Protein AF-A0A955REJ7-F1 (afdb_monomer_lite)

Radius of gyration: 20.22 Å; chains: 1; bounding box: 48×36×82 Å

pLDDT: mean 76.34, std 12.17, range [34.53, 88.19]

Secondary structure (DSSP, 8-state):
--------TTTT-PSPPHHHHHHHHHHHHHH-HHHHHHHHHHHHHHHHHHHHHHHHHHHH-HHHHHHHHHHHHHHHHHHHHHHHHHHHHHHHHHTT----TT--HHHHHHHHHHHHHHHHHHHHHHHHHHHHHHHHHHHTT-HHHHHHHHHHHHHHHHHHHHHHHHHTTTHHHHHHTS---HHHHHHHHHHHHHHHHHHHHHHHHHHHHHHHHHHHHTT-TT--SHHHHHHHHHHHHHHHHHH-

Structure (mmCIF, N/CA/C/O backbone):
data_AF-A0A955REJ7-F1
#
_entry.id   AF-A0A955REJ7-F1
#
loop_
_atom_site.group_PDB
_atom_site.id
_atom_site.type_symbol
_atom_site.label_atom_id
_atom_site.label_alt_id
_atom_site.label_comp_id
_atom_site.label_asym_id
_atom_site.label_entity_id
_atom_site.label_seq_id
_atom_site.pdbx_PDB_ins_code
_atom_site.Cartn_x
_atom_site.Cartn_y
_atom_site.Cartn_z
_atom_site.occupancy
_atom_site.B_iso_or_equiv
_atom_site.auth_seq_id
_atom_site.auth_comp_id
_atom_site.auth_asym_id
_atom_site.auth_atom_id
_atom_site.pdbx_PDB_model_num
ATOM 1 N N . MET A 1 1 ? 0.538 6.912 56.853 1.00 37.78 1 MET A N 1
ATOM 2 C CA . MET A 1 1 ? 0.734 5.548 56.319 1.00 37.78 1 MET A CA 1
ATOM 3 C C . MET A 1 1 ? 0.325 5.548 54.859 1.00 37.78 1 MET A C 1
ATOM 5 O O . MET A 1 1 ? -0.852 5.559 54.535 1.00 37.78 1 MET A O 1
ATOM 9 N N . THR A 1 2 ? 1.324 5.675 54.001 1.00 34.53 2 THR A N 1
ATOM 10 C CA . THR A 1 2 ? 1.248 5.749 52.544 1.00 34.53 2 THR A CA 1
ATOM 11 C C . THR A 1 2 ? 1.291 4.330 51.988 1.00 34.53 2 THR A C 1
ATOM 13 O O . THR A 1 2 ? 2.331 3.680 52.044 1.00 34.53 2 THR A O 1
ATOM 16 N N . VAL A 1 3 ? 0.169 3.835 51.465 1.00 36.47 3 VAL A N 1
ATOM 17 C CA . VAL A 1 3 ? 0.155 2.604 50.665 1.00 36.47 3 VAL A CA 1
ATOM 18 C C . VAL A 1 3 ? 0.527 2.997 49.242 1.00 36.47 3 VAL A C 1
ATOM 20 O O . VAL A 1 3 ? -0.301 3.463 48.463 1.00 36.47 3 VAL A O 1
ATOM 23 N N . ALA A 1 4 ? 1.817 2.880 48.947 1.00 38.75 4 ALA A N 1
ATOM 24 C CA . ALA A 1 4 ? 2.352 2.973 47.605 1.00 38.75 4 ALA A CA 1
ATOM 25 C C . ALA A 1 4 ? 2.230 1.615 46.890 1.00 38.75 4 ALA A C 1
ATOM 27 O O . ALA A 1 4 ? 2.616 0.580 47.423 1.00 38.75 4 ALA A O 1
ATOM 28 N N . SER A 1 5 ? 1.714 1.689 45.661 1.00 45.94 5 SER A N 1
ATOM 29 C CA . SER A 1 5 ? 2.066 0.886 44.482 1.00 45.94 5 SER A CA 1
ATOM 30 C C . SER A 1 5 ? 2.064 -0.647 44.574 1.00 45.94 5 SER A C 1
ATOM 32 O O . SER A 1 5 ? 3.053 -1.259 44.961 1.00 45.94 5 SER A O 1
ATOM 34 N N . THR A 1 6 ? 1.045 -1.261 43.970 1.00 38.38 6 THR A N 1
ATOM 35 C CA . THR A 1 6 ? 1.207 -2.480 43.153 1.00 38.38 6 THR A CA 1
ATOM 36 C C . THR A 1 6 ? 0.334 -2.375 41.900 1.00 38.38 6 THR A C 1
ATOM 38 O O . THR A 1 6 ? -0.604 -3.134 41.689 1.00 38.38 6 THR A O 1
ATOM 41 N N . LEU A 1 7 ? 0.632 -1.394 41.042 1.00 35.12 7 LEU A N 1
ATOM 42 C CA . LEU A 1 7 ? 0.298 -1.548 39.627 1.00 35.12 7 LEU A CA 1
ATOM 43 C C . LEU A 1 7 ? 1.433 -2.367 38.995 1.00 35.12 7 LEU A C 1
ATOM 45 O O . LEU A 1 7 ? 2.598 -2.009 39.200 1.00 35.12 7 LEU A O 1
ATOM 49 N N . PRO A 1 8 ? 1.136 -3.471 38.288 1.00 38.38 8 PRO A N 1
ATOM 50 C CA . PRO A 1 8 ? 2.160 -4.267 37.632 1.00 38.38 8 PRO A CA 1
ATOM 51 C C . PRO A 1 8 ? 2.930 -3.410 36.625 1.00 38.38 8 PRO A C 1
ATOM 53 O O . PRO A 1 8 ? 2.390 -2.498 35.996 1.00 38.38 8 PRO A O 1
ATOM 56 N N . ALA A 1 9 ? 4.217 -3.717 36.488 1.00 36.94 9 ALA A N 1
ATOM 57 C CA . ALA A 1 9 ? 5.204 -3.041 35.655 1.00 36.94 9 ALA A CA 1
ATOM 58 C C . ALA A 1 9 ? 4.961 -3.183 34.131 1.00 36.94 9 ALA A C 1
ATOM 60 O O . ALA A 1 9 ? 5.907 -3.262 33.357 1.00 36.94 9 ALA A O 1
ATOM 61 N N . GLU A 1 10 ? 3.706 -3.192 33.680 1.00 39.25 10 GLU A N 1
ATOM 62 C CA . GLU A 1 10 ? 3.326 -3.138 32.261 1.00 39.25 10 GLU A CA 1
ATOM 63 C C . GLU A 1 10 ? 3.247 -1.688 31.739 1.00 39.25 10 GLU A C 1
ATOM 65 O O . GLU A 1 10 ? 3.207 -1.441 30.535 1.00 39.25 10 GLU A O 1
ATOM 70 N N . ALA A 1 11 ? 3.316 -0.695 32.630 1.00 37.16 11 ALA A N 1
ATOM 71 C CA . ALA A 1 11 ? 3.120 0.722 32.317 1.00 37.16 11 ALA A CA 1
ATOM 72 C C . ALA A 1 11 ? 4.379 1.472 31.822 1.00 37.16 11 ALA A C 1
ATOM 74 O O . ALA A 1 11 ? 4.553 2.652 32.130 1.00 37.16 11 ALA A O 1
ATOM 75 N N . ARG A 1 12 ? 5.268 0.815 31.060 1.00 40.25 12 ARG A N 1
ATOM 76 C CA . ARG A 1 12 ? 6.321 1.476 30.247 1.00 40.25 12 ARG A CA 1
ATOM 77 C C . ARG A 1 12 ? 6.619 0.745 28.932 1.00 40.25 12 ARG A C 1
ATOM 79 O O . ARG A 1 12 ? 7.737 0.817 28.423 1.00 40.25 12 ARG A O 1
ATOM 86 N N . ALA A 1 13 ? 5.651 0.031 28.364 1.00 44.88 13 ALA A N 1
ATOM 87 C CA . ALA A 1 13 ? 5.819 -0.474 27.009 1.00 44.88 13 ALA A CA 1
ATOM 88 C C . ALA A 1 13 ? 5.725 0.711 26.035 1.00 44.88 13 ALA A C 1
ATOM 90 O O . ALA A 1 13 ? 4.667 1.316 25.874 1.00 44.88 13 ALA A O 1
ATOM 91 N N . GLY A 1 14 ? 6.850 1.066 25.408 1.00 52.69 14 GLY A N 1
ATOM 92 C CA . GLY A 1 14 ? 6.834 1.901 24.209 1.00 52.69 14 GLY A CA 1
ATOM 93 C C . GLY A 1 14 ? 5.946 1.284 23.116 1.00 52.69 14 GLY A C 1
ATOM 94 O O . GLY A 1 14 ? 5.460 0.159 23.273 1.00 52.69 14 GLY A O 1
ATOM 95 N N . PRO A 1 15 ? 5.721 1.991 21.995 1.00 58.19 15 PRO A N 1
ATOM 96 C CA . PRO A 1 15 ? 4.893 1.470 20.912 1.00 58.19 15 PRO A CA 1
ATOM 97 C C . PRO A 1 15 ? 5.369 0.066 20.499 1.00 58.19 15 PRO A C 1
ATOM 99 O O . PRO A 1 15 ? 6.583 -0.171 20.443 1.00 58.19 15 PRO A O 1
ATOM 102 N N . PRO A 1 16 ? 4.447 -0.878 20.231 1.00 65.06 16 PRO A N 1
ATOM 103 C CA . PRO A 1 16 ? 4.814 -2.253 19.932 1.00 65.06 16 PRO A CA 1
ATOM 104 C C . PRO A 1 16 ? 5.744 -2.301 18.718 1.00 65.06 16 PRO A C 1
ATOM 106 O O . PRO A 1 16 ? 5.485 -1.688 17.680 1.00 65.06 16 PRO A O 1
ATOM 109 N N . GLY A 1 17 ? 6.842 -3.046 18.854 1.00 76.38 17 GLY A N 1
ATOM 110 C CA . GLY A 1 17 ? 7.785 -3.269 17.762 1.00 76.38 17 GLY A CA 1
ATOM 111 C C . GLY A 1 17 ? 7.146 -4.015 16.583 1.00 76.38 17 GLY A C 1
ATOM 112 O O . GLY A 1 17 ? 6.055 -4.581 16.687 1.00 76.38 17 GLY A O 1
ATOM 113 N N . VAL A 1 18 ? 7.857 -4.058 15.453 1.00 79.50 18 VAL A N 1
ATOM 114 C CA . VAL A 1 18 ? 7.404 -4.711 14.208 1.00 79.50 18 VAL A CA 1
ATOM 115 C C . VAL A 1 18 ? 6.983 -6.166 14.442 1.00 79.50 18 VAL A C 1
ATOM 117 O O . VAL A 1 18 ? 5.894 -6.559 14.034 1.00 79.50 18 VAL A O 1
ATOM 120 N N . ALA A 1 19 ? 7.795 -6.946 15.163 1.00 82.31 19 ALA A N 1
ATOM 121 C CA . ALA A 1 19 ? 7.501 -8.349 15.460 1.00 82.31 19 ALA A CA 1
ATOM 122 C C . ALA A 1 19 ? 6.235 -8.525 16.316 1.00 82.31 19 ALA A C 1
ATOM 124 O O . ALA A 1 19 ? 5.408 -9.383 16.020 1.00 82.31 19 ALA A O 1
ATOM 125 N N . ALA A 1 20 ? 6.046 -7.678 17.334 1.00 83.12 20 ALA A N 1
ATOM 126 C CA . ALA A 1 20 ? 4.856 -7.711 18.183 1.00 83.12 20 ALA A CA 1
ATOM 127 C C . ALA A 1 20 ? 3.589 -7.329 17.399 1.00 83.12 20 ALA A C 1
ATOM 129 O O . ALA A 1 20 ? 2.548 -7.959 17.560 1.00 83.12 20 ALA A O 1
ATOM 130 N N . SER A 1 21 ? 3.693 -6.344 16.502 1.00 82.81 21 SER A N 1
ATOM 131 C CA . SER A 1 21 ? 2.582 -5.909 15.647 1.00 82.81 21 SER A CA 1
ATOM 132 C C . SER A 1 21 ? 2.179 -6.991 14.636 1.00 82.81 21 SER A C 1
ATOM 134 O O . SER A 1 21 ? 0.993 -7.214 14.405 1.00 82.81 21 SER A O 1
ATOM 136 N N . LEU A 1 22 ? 3.154 -7.713 14.072 1.00 81.56 22 LEU A N 1
ATOM 137 C CA . LEU A 1 22 ? 2.905 -8.857 13.188 1.00 81.56 22 LEU A CA 1
ATOM 138 C C . LEU A 1 22 ? 2.314 -10.057 13.942 1.00 81.56 22 LEU A C 1
ATOM 140 O O . LEU A 1 22 ? 1.379 -10.679 13.445 1.00 81.56 22 LEU A O 1
ATOM 144 N N . GLY A 1 23 ? 2.807 -10.352 15.150 1.00 82.56 23 GLY A N 1
ATOM 145 C CA . GLY A 1 23 ? 2.220 -11.371 16.026 1.00 82.56 23 GLY A CA 1
ATOM 146 C C . GLY A 1 23 ? 0.767 -11.048 16.386 1.00 82.56 23 GLY A C 1
ATOM 147 O O . GLY A 1 23 ? -0.108 -11.896 16.246 1.00 82.56 23 GLY A O 1
ATOM 148 N N . GLY A 1 24 ? 0.478 -9.789 16.726 1.00 80.12 24 GLY A N 1
ATOM 149 C CA . GLY A 1 24 ? -0.885 -9.326 16.987 1.00 80.12 24 GLY A CA 1
ATOM 150 C C . GLY A 1 24 ? -1.807 -9.445 15.770 1.00 80.12 24 GLY A C 1
ATOM 151 O O . GLY A 1 24 ? -2.947 -9.884 15.913 1.00 80.12 24 GLY A O 1
ATOM 152 N N . ALA A 1 25 ? -1.312 -9.127 14.569 1.00 79.12 25 ALA A N 1
ATOM 153 C CA . ALA A 1 25 ? -2.059 -9.310 13.324 1.00 79.12 25 ALA A CA 1
ATOM 154 C C . ALA A 1 25 ? -2.364 -10.793 13.044 1.00 79.12 25 ALA A C 1
ATOM 156 O O . ALA A 1 25 ? -3.447 -11.127 12.560 1.00 79.12 25 ALA A O 1
ATOM 157 N N . TRP A 1 26 ? -1.435 -11.690 13.380 1.00 82.75 26 TRP A N 1
ATOM 158 C CA . TRP A 1 26 ? -1.634 -13.134 13.270 1.00 82.75 26 TRP A CA 1
ATOM 159 C C . TRP A 1 26 ? -2.692 -13.656 14.251 1.00 82.75 26 TRP A C 1
ATOM 161 O O . TRP A 1 26 ? -3.550 -14.457 13.877 1.00 82.75 26 TRP A O 1
ATOM 171 N N . ASP A 1 27 ? -2.692 -13.159 15.485 1.00 83.12 27 ASP A N 1
ATOM 172 C CA . ASP A 1 27 ? -3.712 -13.510 16.474 1.00 83.12 27 ASP A CA 1
ATOM 173 C C . ASP A 1 27 ? -5.102 -12.972 16.088 1.00 83.12 27 ASP A C 1
ATOM 175 O O . ASP A 1 27 ? -6.112 -13.654 16.283 1.00 83.12 27 ASP A O 1
ATOM 179 N N . LEU A 1 28 ? -5.179 -11.796 15.452 1.00 80.38 28 LEU A N 1
ATOM 180 C CA . LEU A 1 28 ? -6.425 -11.298 14.852 1.00 80.38 28 LEU A CA 1
ATOM 181 C C . LEU A 1 28 ? -6.963 -12.239 13.767 1.00 80.38 28 LEU A C 1
ATOM 183 O O . LEU A 1 28 ? -8.146 -12.572 13.765 1.00 80.38 28 LEU A O 1
ATOM 187 N N . LEU A 1 29 ? -6.096 -12.704 12.865 1.00 80.12 29 LEU A N 1
ATOM 188 C CA . LEU A 1 29 ? -6.465 -13.671 11.826 1.00 80.12 29 LEU A CA 1
ATOM 189 C C . LEU A 1 29 ? -6.990 -14.987 12.416 1.00 80.12 29 LEU A C 1
ATOM 191 O O . LEU A 1 29 ? -7.918 -15.573 11.862 1.00 80.12 29 LEU A O 1
ATOM 195 N N . ARG A 1 30 ? -6.434 -15.439 13.545 1.00 82.50 30 ARG A N 1
ATOM 196 C CA . ARG A 1 30 ? -6.914 -16.636 14.255 1.00 82.50 30 ARG A CA 1
ATOM 197 C C . ARG A 1 30 ? -8.271 -16.437 14.927 1.00 82.50 30 ARG A C 1
ATOM 199 O O . ARG A 1 30 ? -9.036 -17.392 15.017 1.00 82.50 30 ARG A O 1
ATOM 206 N N . THR A 1 31 ? -8.553 -15.235 15.421 1.00 83.69 31 THR A N 1
ATOM 207 C CA . THR A 1 31 ? -9.769 -14.948 16.199 1.00 83.69 31 THR A CA 1
ATOM 208 C C . THR A 1 31 ? -10.989 -14.653 15.327 1.00 83.69 31 THR A C 1
ATOM 210 O O . THR A 1 31 ? -12.084 -15.086 15.676 1.00 83.69 31 THR A O 1
ATOM 213 N N . ASP A 1 32 ? -10.822 -13.982 14.182 1.00 80.81 32 ASP A N 1
ATOM 214 C CA . ASP A 1 32 ? -11.900 -13.759 13.204 1.00 80.81 32 ASP A CA 1
ATOM 215 C C . ASP A 1 32 ? -11.424 -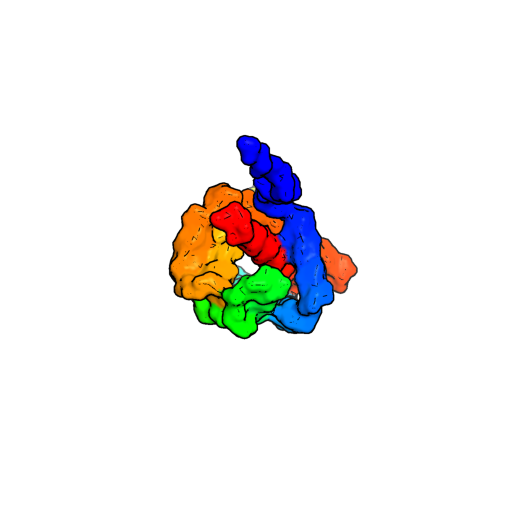14.046 11.766 1.00 80.81 32 ASP A C 1
ATOM 217 O O . ASP A 1 32 ? -11.200 -13.127 10.965 1.00 80.81 32 ASP A O 1
ATOM 221 N N . PRO A 1 33 ? -11.260 -15.335 11.404 1.00 78.50 33 PRO A N 1
ATOM 222 C CA . PRO A 1 33 ? -10.732 -15.712 10.099 1.00 78.50 33 PRO A CA 1
ATOM 223 C C . PRO A 1 33 ? -11.693 -15.331 8.973 1.00 78.50 33 PRO A C 1
ATOM 225 O O . PRO A 1 33 ? -11.260 -14.872 7.924 1.00 78.50 33 PRO A O 1
ATOM 228 N N . VAL A 1 34 ? -13.007 -15.464 9.166 1.00 82.88 34 VAL A N 1
ATOM 229 C CA . VAL A 1 34 ? -13.990 -15.202 8.102 1.00 82.88 34 VAL A CA 1
ATOM 230 C C . VAL A 1 34 ? -14.110 -13.702 7.821 1.00 82.88 34 VAL A C 1
ATOM 232 O O . VAL A 1 34 ? -14.138 -13.294 6.657 1.00 82.88 34 VAL A O 1
ATOM 235 N N . GLY A 1 35 ? -14.139 -12.869 8.867 1.00 77.56 35 GLY A N 1
ATOM 236 C CA . GLY A 1 35 ? -14.227 -11.414 8.748 1.00 77.56 35 GLY A CA 1
ATOM 237 C C . GLY A 1 35 ? -13.001 -10.766 8.100 1.00 77.56 35 GLY A C 1
ATOM 238 O O . GLY A 1 35 ? -13.134 -9.682 7.526 1.00 77.56 35 GLY A O 1
ATOM 239 N N . LEU A 1 36 ? -11.842 -11.436 8.147 1.00 80.38 36 LEU A N 1
ATOM 240 C CA . LEU A 1 36 ? -10.566 -10.948 7.618 1.00 80.38 36 LEU A CA 1
ATOM 241 C C . LEU A 1 36 ? -10.154 -11.623 6.299 1.00 80.38 36 LEU A C 1
ATOM 243 O O . LEU A 1 36 ? -9.714 -10.931 5.380 1.00 80.38 36 LEU A O 1
ATOM 247 N N . LEU A 1 37 ? -10.334 -12.938 6.145 1.00 79.44 37 LEU A N 1
ATOM 248 C CA . LEU A 1 37 ? -9.901 -13.677 4.952 1.00 79.44 37 LEU A CA 1
ATOM 249 C C . LEU A 1 37 ? -10.779 -13.407 3.732 1.00 79.44 37 LEU A C 1
ATOM 251 O O . LEU A 1 37 ? -10.242 -13.295 2.636 1.00 79.44 37 LEU A O 1
ATOM 255 N N . LEU A 1 38 ? -12.098 -13.251 3.889 1.00 80.00 38 LEU A N 1
ATOM 256 C CA . LEU A 1 38 ? -12.987 -12.923 2.765 1.00 80.00 38 LEU A CA 1
ATOM 257 C C . LEU A 1 38 ? -12.620 -11.591 2.083 1.00 80.00 38 LEU A C 1
ATOM 259 O O . LEU A 1 38 ? -12.411 -11.589 0.867 1.00 80.00 38 LEU A O 1
ATOM 263 N N . PRO A 1 39 ? -12.504 -10.455 2.805 1.00 78.12 39 PRO A N 1
ATOM 264 C CA . PRO A 1 39 ? -12.091 -9.205 2.175 1.00 78.12 39 PRO A CA 1
ATOM 265 C C . PRO A 1 39 ? -10.648 -9.255 1.671 1.00 78.12 39 PRO A C 1
ATOM 267 O O . PRO A 1 39 ? -10.357 -8.681 0.624 1.00 78.12 39 PRO A O 1
ATOM 270 N N . THR A 1 40 ? -9.765 -9.983 2.360 1.00 74.19 40 THR A N 1
ATOM 271 C CA . THR A 1 40 ? -8.388 -10.190 1.898 1.00 74.19 40 THR A CA 1
ATOM 272 C C . THR A 1 40 ? -8.356 -10.953 0.572 1.00 74.19 40 THR A C 1
ATOM 274 O O . THR A 1 40 ? -7.728 -10.493 -0.375 1.00 74.19 40 THR A O 1
ATOM 277 N N . GLY A 1 41 ? -9.092 -12.059 0.450 1.00 74.12 41 GLY A N 1
ATOM 278 C CA . GLY A 1 41 ? -9.197 -12.845 -0.780 1.00 74.12 41 GLY A CA 1
ATOM 279 C C . GLY A 1 41 ? -9.786 -12.050 -1.947 1.00 74.12 41 GLY A C 1
ATOM 280 O O . GLY A 1 41 ? -9.289 -12.146 -3.066 1.00 74.12 41 GLY A O 1
ATOM 281 N N . GLY A 1 42 ? -10.782 -11.197 -1.685 1.00 75.12 42 GLY A N 1
ATOM 282 C CA . GLY A 1 42 ? -11.323 -10.280 -2.692 1.00 75.12 42 GLY A CA 1
ATOM 283 C C . GLY A 1 42 ? -10.284 -9.281 -3.215 1.00 75.12 42 GLY A C 1
ATOM 284 O O . GLY A 1 42 ? -10.197 -9.067 -4.421 1.00 75.12 42 GLY A O 1
ATOM 285 N N . LEU A 1 43 ? -9.455 -8.713 -2.330 1.00 74.12 43 LEU A N 1
ATOM 286 C CA . LEU A 1 43 ? -8.345 -7.837 -2.726 1.00 74.12 43 LEU A CA 1
ATOM 287 C C . LEU A 1 43 ? -7.301 -8.590 -3.563 1.00 74.12 43 LEU A C 1
ATOM 289 O O . LEU A 1 43 ? -6.881 -8.090 -4.602 1.00 74.12 43 LEU A O 1
ATOM 293 N N . LEU A 1 44 ? -6.943 -9.812 -3.155 1.00 73.81 44 LEU A N 1
ATOM 294 C CA . LEU A 1 44 ? -6.001 -10.654 -3.897 1.00 73.81 44 LEU A CA 1
ATOM 295 C C . LEU A 1 44 ? -6.490 -10.949 -5.323 1.00 73.81 44 LEU A C 1
ATOM 297 O O . LEU A 1 44 ? -5.701 -10.876 -6.260 1.00 73.81 44 LEU A O 1
ATOM 301 N N . LEU A 1 45 ? -7.783 -11.231 -5.512 1.00 75.62 45 LEU A N 1
ATOM 302 C CA . LEU A 1 45 ? -8.353 -11.474 -6.843 1.00 75.62 45 LEU A CA 1
ATOM 303 C C . LEU A 1 45 ? -8.237 -10.253 -7.762 1.00 75.62 45 LEU A C 1
ATOM 305 O O . LEU A 1 45 ? -7.849 -10.400 -8.920 1.00 75.62 45 LEU A O 1
ATOM 309 N N . VAL A 1 4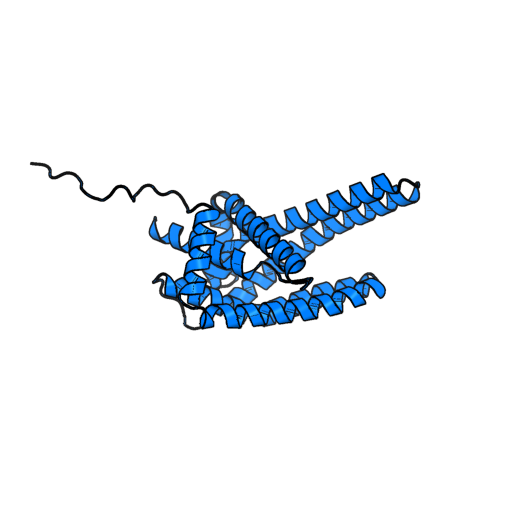6 ? -8.525 -9.051 -7.250 1.00 75.56 46 VAL A N 1
ATOM 310 C CA . VAL A 1 46 ? -8.356 -7.797 -8.010 1.00 75.56 46 VAL A CA 1
ATOM 311 C C . VAL A 1 46 ? -6.907 -7.638 -8.474 1.00 75.56 46 VAL A C 1
ATOM 313 O O . VAL A 1 46 ? -6.653 -7.205 -9.598 1.00 75.56 46 VAL A O 1
ATOM 316 N N . ASP A 1 47 ? -5.960 -8.041 -7.635 1.00 73.69 47 ASP A N 1
ATOM 317 C CA . ASP A 1 47 ? -4.536 -7.892 -7.902 1.00 73.69 47 ASP A CA 1
ATOM 318 C C . ASP A 1 47 ? -3.983 -8.944 -8.873 1.00 73.69 47 ASP A C 1
ATOM 320 O O . ASP A 1 47 ? -3.179 -8.604 -9.742 1.00 73.69 47 ASP A O 1
ATOM 324 N N . VAL A 1 48 ? -4.478 -10.183 -8.818 1.00 74.44 48 VAL A N 1
ATOM 325 C CA . VAL A 1 48 ? -4.176 -11.219 -9.821 1.00 74.44 48 VAL A CA 1
ATOM 326 C C . VAL A 1 48 ? -4.690 -10.808 -11.203 1.00 74.44 48 VAL A C 1
ATOM 328 O O . VAL A 1 48 ? -3.965 -10.922 -12.191 1.00 74.44 48 VAL A O 1
ATOM 331 N N . VAL A 1 49 ? -5.913 -10.277 -11.286 1.00 77.88 49 VAL A N 1
ATOM 332 C CA . VAL A 1 49 ? -6.465 -9.774 -12.555 1.00 77.88 49 VAL A CA 1
ATOM 333 C C . VAL A 1 49 ? -5.647 -8.582 -13.056 1.00 77.88 49 VAL A C 1
ATOM 335 O O . VAL A 1 49 ? -5.251 -8.554 -14.221 1.00 77.88 49 VAL A O 1
ATOM 338 N N . GLY A 1 50 ? -5.319 -7.630 -12.177 1.00 73.50 50 GLY A N 1
ATOM 339 C CA . GLY A 1 50 ? -4.480 -6.481 -12.519 1.00 73.50 50 GLY A CA 1
ATOM 340 C C . GLY A 1 50 ? -3.105 -6.887 -13.057 1.00 73.50 50 GLY A C 1
ATOM 341 O O . GLY A 1 50 ? -2.646 -6.327 -14.048 1.00 73.50 50 GLY A O 1
ATOM 342 N N . ALA A 1 51 ? -2.477 -7.905 -12.466 1.00 72.50 51 ALA A N 1
ATOM 343 C CA . ALA A 1 51 ? -1.205 -8.459 -12.920 1.00 72.50 51 ALA A CA 1
ATOM 344 C C . ALA A 1 51 ? -1.261 -9.041 -14.337 1.00 72.50 51 ALA A C 1
ATOM 346 O O . ALA A 1 51 ? -0.370 -8.787 -15.152 1.00 72.50 51 ALA A O 1
ATOM 347 N N . MET A 1 52 ? -2.303 -9.826 -14.628 1.00 77.38 52 MET A N 1
ATOM 348 C CA . MET A 1 52 ? -2.503 -10.423 -15.948 1.00 77.38 52 MET A CA 1
ATOM 349 C C . MET A 1 52 ? -2.640 -9.340 -17.022 1.00 77.38 52 MET A C 1
ATOM 351 O O . MET A 1 52 ? -1.969 -9.407 -18.051 1.00 77.38 52 MET A O 1
ATOM 355 N N . VAL A 1 53 ? -3.428 -8.298 -16.740 1.00 81.00 53 VAL A N 1
ATOM 356 C CA . VAL A 1 53 ? -3.625 -7.163 -17.654 1.00 81.00 53 VAL A CA 1
ATOM 357 C C . VAL A 1 53 ? -2.345 -6.331 -17.796 1.00 81.00 53 VAL A C 1
ATOM 359 O O . VAL A 1 53 ? -2.005 -5.904 -18.899 1.00 81.00 53 VAL A O 1
ATOM 362 N N . LEU A 1 54 ? -1.592 -6.130 -16.709 1.00 76.38 54 LEU A N 1
ATOM 363 C CA . LEU A 1 54 ? -0.342 -5.367 -16.721 1.00 76.38 54 LEU A CA 1
ATOM 364 C C . LEU A 1 54 ? 0.720 -6.019 -17.613 1.00 76.38 54 LEU A C 1
ATOM 366 O O . LEU A 1 54 ? 1.376 -5.321 -18.385 1.00 76.38 54 LEU A O 1
ATOM 370 N N . ARG A 1 55 ? 0.866 -7.350 -17.550 1.00 76.62 55 ARG A N 1
ATOM 371 C CA . ARG A 1 55 ? 1.803 -8.099 -18.404 1.00 76.62 55 ARG A CA 1
ATOM 372 C C . ARG A 1 55 ? 1.534 -7.850 -19.886 1.00 76.62 55 ARG A C 1
ATOM 374 O O . ARG A 1 55 ? 2.470 -7.675 -20.661 1.00 76.62 55 ARG A O 1
ATOM 381 N N . GLU A 1 56 ? 0.265 -7.824 -20.274 1.00 79.12 56 GLU A N 1
ATOM 382 C CA . GLU A 1 56 ? -0.129 -7.585 -21.658 1.00 79.12 56 GLU A CA 1
ATOM 383 C C . GLU A 1 56 ? 0.025 -6.110 -22.059 1.00 79.12 56 GLU A C 1
ATOM 385 O O . GLU A 1 56 ? 0.399 -5.806 -23.190 1.00 79.12 56 GLU A O 1
ATOM 390 N N . ALA A 1 57 ? -0.170 -5.185 -21.117 1.00 79.62 57 ALA A N 1
ATOM 391 C CA . ALA A 1 57 ? 0.011 -3.752 -21.331 1.00 79.62 57 ALA A CA 1
ATOM 392 C C . ALA A 1 57 ? 1.470 -3.361 -21.615 1.00 79.62 57 ALA A C 1
ATOM 394 O O . ALA A 1 57 ? 1.712 -2.515 -22.475 1.00 79.62 57 ALA A O 1
ATOM 395 N N . VAL A 1 58 ? 2.438 -4.001 -20.944 1.00 79.19 58 VAL A N 1
ATOM 396 C CA . VAL A 1 58 ? 3.881 -3.766 -21.163 1.00 79.19 58 VAL A CA 1
ATOM 397 C C . VAL A 1 58 ? 4.268 -3.996 -22.626 1.00 79.19 58 VAL A C 1
ATOM 399 O O . VAL A 1 58 ? 5.055 -3.235 -23.182 1.00 79.19 58 VAL A O 1
ATOM 402 N N . LEU A 1 59 ? 3.673 -5.000 -23.275 1.00 80.69 59 LEU A N 1
ATOM 403 C CA . LEU A 1 59 ? 3.962 -5.345 -24.670 1.00 80.69 59 LEU A CA 1
ATOM 404 C C . LEU A 1 59 ? 3.340 -4.369 -25.681 1.00 80.69 59 LEU A C 1
ATOM 406 O O . LEU A 1 59 ? 3.771 -4.322 -26.829 1.00 80.69 59 LEU A O 1
ATOM 410 N N . ARG A 1 60 ? 2.329 -3.592 -25.274 1.00 84.12 60 ARG A N 1
ATOM 411 C CA . ARG A 1 60 ? 1.563 -2.697 -26.157 1.00 84.12 60 ARG A CA 1
ATOM 412 C C . ARG A 1 60 ? 2.041 -1.239 -26.130 1.00 84.12 60 ARG A C 1
ATOM 414 O O . ARG A 1 60 ? 1.544 -0.425 -26.904 1.00 84.12 60 ARG A O 1
ATOM 421 N N . GLY A 1 61 ? 3.007 -0.907 -25.272 1.00 80.94 61 GLY A N 1
ATOM 422 C CA . GLY A 1 61 ? 3.656 0.406 -25.222 1.00 80.94 61 GLY A CA 1
ATOM 423 C C . GLY A 1 61 ? 3.273 1.281 -24.015 1.00 80.94 61 GL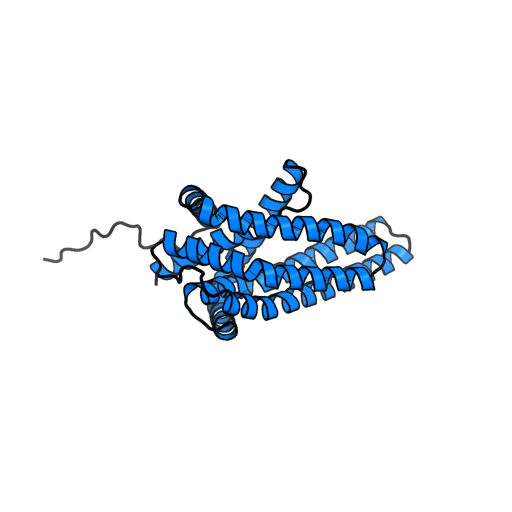Y A C 1
ATOM 424 O O . GLY A 1 61 ? 2.370 0.949 -23.242 1.00 80.94 61 GLY A O 1
ATOM 425 N N . PRO A 1 62 ? 3.963 2.425 -23.832 1.00 78.31 62 PRO A N 1
ATOM 426 C CA . PRO A 1 62 ? 3.954 3.194 -22.582 1.00 78.31 62 PRO A CA 1
ATOM 427 C C . PRO A 1 62 ? 2.618 3.884 -22.276 1.00 78.31 62 PRO A C 1
ATOM 429 O O . PRO A 1 62 ? 2.246 4.007 -21.112 1.00 78.31 62 PRO A O 1
ATOM 432 N N . THR A 1 63 ? 1.865 4.306 -23.293 1.00 83.44 63 THR A N 1
ATOM 433 C CA . THR A 1 63 ? 0.532 4.913 -23.129 1.00 83.44 63 THR A CA 1
ATOM 434 C C . THR A 1 63 ? -0.495 3.905 -22.623 1.00 83.44 63 THR A C 1
ATOM 436 O O . THR A 1 63 ? -1.242 4.203 -21.694 1.00 83.44 63 THR A O 1
ATOM 439 N N . ILE A 1 64 ? -0.508 2.694 -23.187 1.00 83.81 64 ILE A N 1
ATOM 440 C CA . ILE A 1 64 ? -1.394 1.612 -22.737 1.00 83.81 64 ILE A CA 1
ATOM 441 C C . ILE A 1 64 ? -0.980 1.141 -21.342 1.00 83.81 64 ILE A C 1
ATOM 443 O O . ILE A 1 64 ? -1.842 0.946 -20.488 1.00 83.81 64 ILE A O 1
ATOM 447 N N . LEU A 1 65 ? 0.325 1.044 -21.076 1.00 78.38 65 LEU A N 1
ATOM 448 C CA . LEU A 1 65 ? 0.848 0.757 -19.744 1.00 78.38 65 LEU A CA 1
ATOM 449 C C . LEU A 1 65 ? 0.370 1.788 -18.712 1.00 78.38 65 LEU A C 1
ATOM 451 O O . LEU A 1 65 ? -0.149 1.401 -17.669 1.00 78.38 65 LEU A O 1
ATOM 455 N N . ALA A 1 66 ? 0.474 3.085 -19.010 1.00 78.94 66 ALA A N 1
ATOM 456 C CA . ALA A 1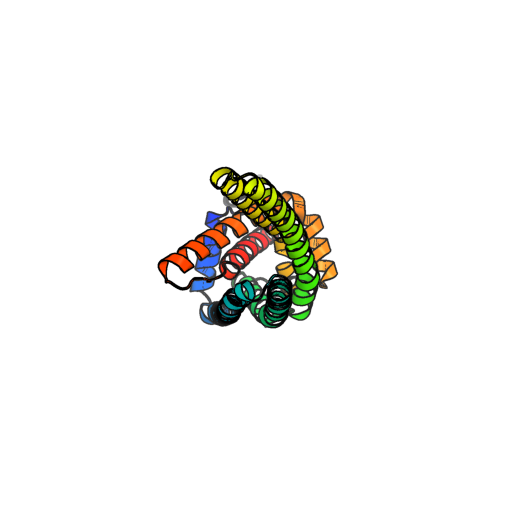 66 ? 0.008 4.145 -18.119 1.00 78.94 66 ALA A CA 1
ATOM 457 C C . ALA A 1 66 ? -1.508 4.070 -17.872 1.00 78.94 66 ALA A C 1
ATOM 459 O O . ALA A 1 66 ? -1.946 4.177 -16.728 1.00 78.94 66 ALA A O 1
ATOM 460 N N . LEU A 1 67 ? -2.312 3.825 -18.913 1.00 82.81 67 LEU A N 1
ATOM 461 C CA . LEU A 1 67 ? -3.763 3.652 -18.782 1.00 82.81 67 LEU A CA 1
ATOM 462 C C . LEU A 1 67 ? -4.128 2.435 -17.927 1.00 82.81 67 LEU A C 1
ATOM 464 O O . LEU A 1 67 ? -5.020 2.532 -17.089 1.00 82.81 67 LEU A O 1
ATOM 468 N N . VAL A 1 68 ? -3.432 1.311 -18.098 1.00 82.69 68 VAL A N 1
ATOM 469 C CA . VAL A 1 68 ? -3.654 0.096 -17.302 1.00 82.69 68 VAL A CA 1
ATOM 470 C C . VAL A 1 68 ? -3.202 0.287 -15.856 1.00 82.69 68 VAL A C 1
ATOM 472 O O . VAL A 1 68 ? -3.903 -0.146 -14.948 1.00 82.69 68 VAL A O 1
ATOM 475 N N . VAL A 1 69 ? -2.087 0.980 -15.613 1.00 79.00 69 VAL A N 1
ATOM 476 C CA . VAL A 1 69 ? -1.619 1.299 -14.256 1.00 79.00 69 VAL A CA 1
ATOM 477 C C . VAL A 1 69 ? -2.593 2.248 -13.554 1.00 79.00 69 VAL A C 1
ATOM 479 O O . VAL A 1 69 ? -3.014 1.963 -12.434 1.00 79.00 69 VAL A O 1
ATOM 482 N N . CYS A 1 70 ? -3.006 3.339 -14.204 1.00 79.88 70 CYS A N 1
ATOM 483 C CA . CYS A 1 70 ? -3.953 4.298 -13.631 1.00 79.88 70 CYS A CA 1
ATOM 484 C C . CYS A 1 70 ? -5.351 3.691 -13.457 1.00 79.88 70 CYS A C 1
ATOM 486 O O . CYS A 1 70 ? -5.957 3.832 -12.395 1.00 79.88 70 CYS A O 1
ATOM 488 N N . GLY A 1 71 ? -5.855 2.994 -14.477 1.00 81.25 71 GLY A N 1
ATOM 489 C CA . GLY A 1 71 ? -7.151 2.322 -14.450 1.00 81.25 71 GLY A CA 1
ATOM 490 C C . GLY A 1 71 ? -7.190 1.197 -13.421 1.00 81.25 71 GLY A C 1
ATOM 491 O O . GLY A 1 71 ? -8.124 1.138 -12.628 1.00 81.25 71 GLY A O 1
ATOM 492 N N . GLY A 1 72 ? -6.142 0.372 -13.371 1.00 79.50 72 GLY A N 1
ATOM 493 C CA . GLY A 1 72 ? -5.972 -0.697 -12.389 1.00 79.50 72 GLY A CA 1
ATOM 494 C C . GLY A 1 72 ? -5.850 -0.171 -10.960 1.00 79.50 72 GLY A C 1
ATOM 495 O O . GLY A 1 72 ? -6.471 -0.708 -10.044 1.00 79.50 72 GLY A O 1
ATOM 496 N N . TRP A 1 73 ? -5.111 0.924 -10.755 1.00 83.12 73 TRP A N 1
ATOM 497 C CA . TRP A 1 73 ? -5.066 1.599 -9.459 1.00 83.12 73 TRP A CA 1
ATOM 498 C C . TRP A 1 73 ? -6.442 2.132 -9.049 1.00 83.12 73 TRP A C 1
ATOM 500 O O . TRP A 1 73 ? -6.864 1.919 -7.909 1.00 83.12 73 TRP A O 1
ATOM 510 N N . LEU A 1 74 ? -7.166 2.789 -9.959 1.00 82.19 74 LEU A N 1
ATOM 511 C CA . LEU A 1 74 ? -8.481 3.354 -9.670 1.00 82.19 74 LEU A CA 1
ATOM 512 C C . LEU A 1 74 ? -9.500 2.252 -9.356 1.00 82.19 74 LEU A C 1
ATOM 514 O O . LEU A 1 74 ? -10.181 2.326 -8.333 1.00 82.19 74 LEU A O 1
ATOM 518 N N . SER A 1 75 ? -9.569 1.201 -10.177 1.00 80.06 75 SER A N 1
ATOM 519 C CA . SER A 1 75 ? -10.461 0.060 -9.948 1.00 80.06 75 SER A CA 1
ATOM 520 C C . SER A 1 75 ? -10.143 -0.634 -8.630 1.00 80.06 75 SER A C 1
ATOM 522 O O . SER A 1 75 ? -11.052 -0.934 -7.858 1.00 80.06 75 SER A O 1
ATOM 524 N N . ARG A 1 76 ? -8.855 -0.820 -8.317 1.00 80.25 76 ARG A N 1
ATOM 525 C CA . ARG A 1 76 ? -8.412 -1.374 -7.034 1.00 80.25 76 ARG A CA 1
ATOM 526 C C . ARG A 1 76 ? -8.820 -0.490 -5.866 1.00 80.25 76 ARG A C 1
ATOM 528 O O . ARG A 1 76 ? -9.250 -1.001 -4.839 1.00 80.25 76 ARG A O 1
ATOM 535 N N . THR A 1 77 ? -8.698 0.821 -6.008 1.00 81.62 77 THR A N 1
ATOM 536 C CA . THR A 1 77 ? -9.036 1.777 -4.952 1.00 81.62 77 THR A CA 1
ATOM 537 C C . THR A 1 77 ? -10.542 1.782 -4.687 1.00 81.62 77 THR A C 1
ATOM 539 O O . THR A 1 77 ? -10.965 1.675 -3.538 1.00 81.62 77 THR A O 1
ATOM 542 N N . VAL A 1 78 ? -11.361 1.793 -5.741 1.00 86.06 78 VAL A N 1
ATOM 543 C CA . VAL A 1 78 ? -12.829 1.781 -5.644 1.00 86.06 78 VAL A CA 1
ATOM 544 C C . VAL A 1 78 ? -13.357 0.452 -5.096 1.00 86.06 78 VAL A C 1
ATOM 546 O O . VAL A 1 78 ? -14.164 0.450 -4.167 1.00 86.06 78 VAL A O 1
ATOM 549 N N . LEU A 1 79 ? -12.889 -0.679 -5.630 1.00 81.81 79 LEU A N 1
ATOM 550 C CA . LEU A 1 79 ? -13.344 -2.012 -5.216 1.00 81.81 79 LEU A CA 1
ATOM 551 C C . LEU A 1 79 ? -12.733 -2.447 -3.878 1.00 81.81 79 LEU A C 1
ATOM 553 O O . LEU A 1 79 ? -13.363 -3.164 -3.102 1.00 81.81 79 LEU A O 1
ATOM 557 N N . GLY A 1 80 ? -11.513 -1.999 -3.585 1.00 81.31 80 GLY A N 1
ATOM 558 C CA . GLY A 1 80 ? -10.767 -2.371 -2.390 1.00 81.31 80 GLY A CA 1
ATOM 559 C C . GLY A 1 80 ? -11.089 -1.532 -1.156 1.00 81.31 80 GLY A C 1
ATOM 560 O O . GLY A 1 80 ? -11.004 -2.051 -0.043 1.00 81.31 80 GLY A O 1
ATOM 561 N N . ALA A 1 81 ? -11.518 -0.274 -1.311 1.00 83.69 81 ALA A N 1
ATOM 562 C CA . ALA A 1 81 ? -11.926 0.581 -0.194 1.00 83.69 81 ALA A CA 1
ATOM 563 C C . ALA A 1 81 ? -12.999 -0.043 0.726 1.00 83.69 81 ALA A C 1
ATOM 565 O O . ALA A 1 81 ? -12.807 -0.003 1.946 1.00 83.69 81 ALA A O 1
ATOM 566 N N . PRO A 1 82 ? -14.099 -0.654 0.228 1.00 84.62 82 PRO A N 1
ATOM 567 C CA . PRO A 1 82 ? -15.088 -1.283 1.103 1.00 84.62 82 PRO A CA 1
ATOM 568 C C . PRO A 1 82 ? -14.548 -2.511 1.837 1.00 84.62 82 PRO A C 1
ATOM 570 O O . PRO A 1 82 ? -14.823 -2.679 3.028 1.00 84.62 82 PRO A O 1
ATOM 573 N N . LEU A 1 83 ? -13.739 -3.332 1.164 1.00 83.44 83 LEU A N 1
ATOM 574 C CA . LEU A 1 83 ? -13.121 -4.520 1.756 1.00 83.44 83 LEU A CA 1
ATOM 575 C C . LEU A 1 83 ? -12.130 -4.131 2.857 1.00 83.44 83 LEU A C 1
ATOM 577 O O . LEU A 1 83 ? -12.195 -4.657 3.968 1.00 83.44 83 LEU A O 1
ATOM 581 N N . ARG A 1 84 ? -11.285 -3.134 2.583 1.00 84.75 84 ARG A N 1
ATOM 582 C CA . ARG A 1 84 ? -10.311 -2.594 3.533 1.00 84.75 84 ARG A CA 1
ATOM 583 C C . ARG A 1 84 ? -10.987 -1.904 4.715 1.00 84.75 84 ARG A C 1
ATOM 585 O O . ARG A 1 84 ? -10.636 -2.178 5.856 1.00 84.75 84 ARG A O 1
ATOM 592 N N . SER A 1 85 ? -12.011 -1.083 4.473 1.00 86.38 85 SER A N 1
ATOM 593 C CA . SER A 1 85 ? -12.813 -0.453 5.534 1.00 86.38 85 SER A CA 1
ATOM 594 C C . SER A 1 85 ? -13.417 -1.493 6.479 1.00 86.38 85 SER A C 1
ATOM 596 O O . SER A 1 85 ? -13.356 -1.340 7.700 1.00 86.38 85 SER A O 1
ATOM 598 N N . ARG A 1 86 ? -13.974 -2.576 5.923 1.00 85.31 86 ARG A N 1
ATOM 599 C CA . ARG A 1 86 ? -14.542 -3.670 6.713 1.00 85.31 86 ARG A CA 1
ATOM 600 C C . ARG A 1 86 ? -13.468 -4.398 7.518 1.00 85.31 86 ARG A C 1
ATOM 602 O O . ARG A 1 86 ? -13.673 -4.597 8.711 1.00 85.31 86 ARG A O 1
ATOM 609 N N . MET A 1 87 ? -12.339 -4.739 6.898 1.00 86.88 87 MET A N 1
ATOM 610 C CA . MET A 1 87 ? -11.208 -5.406 7.551 1.00 86.88 87 MET A CA 1
ATOM 611 C C . MET A 1 87 ? -10.689 -4.600 8.752 1.00 86.88 87 MET A C 1
ATOM 613 O O . MET A 1 87 ? -10.590 -5.131 9.856 1.00 86.88 87 MET A O 1
ATOM 617 N N . LEU A 1 88 ? -10.450 -3.296 8.572 1.00 86.00 88 LEU A N 1
ATOM 618 C CA . LEU A 1 88 ? -9.980 -2.409 9.642 1.00 86.00 88 LEU A CA 1
ATOM 619 C C . LEU A 1 88 ? -11.015 -2.260 10.768 1.00 86.00 88 LEU A C 1
ATOM 621 O O . LEU A 1 88 ? -10.659 -2.244 11.946 1.00 86.00 88 LEU A O 1
ATOM 625 N N . ALA A 1 89 ? -12.306 -2.195 10.430 1.00 85.38 89 ALA A N 1
ATOM 626 C CA . ALA A 1 89 ? -13.369 -2.113 11.427 1.00 85.38 89 ALA A CA 1
ATOM 627 C C . ALA A 1 89 ? -13.538 -3.420 12.224 1.00 85.38 89 ALA A C 1
ATOM 629 O O . ALA A 1 89 ? -13.840 -3.372 13.416 1.00 85.38 89 ALA A O 1
ATOM 630 N N . VAL A 1 90 ? -13.347 -4.579 11.583 1.00 85.00 90 VAL A N 1
ATOM 631 C CA . VAL A 1 90 ? -13.317 -5.894 12.246 1.00 85.00 90 VAL A CA 1
ATOM 632 C C . VAL A 1 90 ? -12.132 -5.971 13.208 1.00 85.00 90 VAL A C 1
ATOM 634 O O . VAL A 1 90 ? -12.342 -6.246 14.387 1.00 85.00 90 VAL A O 1
ATOM 637 N N . ALA A 1 91 ? -10.927 -5.625 12.747 1.00 83.88 91 ALA A N 1
ATOM 638 C CA . ALA A 1 91 ? -9.721 -5.617 13.575 1.00 83.88 91 ALA A CA 1
ATOM 639 C C . ALA A 1 91 ? -9.863 -4.705 14.809 1.00 83.88 91 ALA A C 1
ATOM 641 O O . ALA A 1 91 ? -9.562 -5.110 15.932 1.00 83.88 91 ALA A O 1
ATOM 642 N N . ALA A 1 92 ? -10.413 -3.499 14.633 1.00 84.88 92 ALA A N 1
ATOM 643 C CA . ALA A 1 92 ? -10.662 -2.576 15.739 1.00 84.88 92 ALA A CA 1
ATOM 644 C C . ALA A 1 92 ? -11.644 -3.146 16.780 1.00 84.88 92 ALA A C 1
ATOM 646 O O . ALA A 1 92 ? -11.402 -3.043 17.986 1.00 84.88 92 ALA A O 1
ATOM 647 N N . ARG A 1 93 ? -12.732 -3.790 16.335 1.00 85.56 93 ARG A N 1
ATOM 648 C CA . ARG A 1 93 ? -13.716 -4.415 17.237 1.00 85.56 93 ARG A CA 1
ATOM 649 C C . ARG A 1 93 ? -13.164 -5.622 17.977 1.00 85.56 93 ARG A C 1
ATOM 651 O O . ARG A 1 93 ? -13.450 -5.761 19.163 1.00 85.56 93 ARG A O 1
ATOM 658 N N . ALA A 1 94 ? -12.366 -6.456 17.313 1.00 84.62 94 ALA A N 1
ATOM 659 C CA . ALA A 1 94 ? -11.695 -7.591 17.947 1.00 84.62 94 ALA A CA 1
ATOM 660 C C . ALA A 1 94 ? -10.787 -7.145 19.111 1.00 84.62 94 ALA A C 1
ATOM 662 O O . ALA A 1 94 ? -10.565 -7.887 20.063 1.00 84.62 94 ALA A O 1
ATOM 663 N N . ARG A 1 95 ? -10.332 -5.886 19.090 1.00 83.00 95 ARG A N 1
ATOM 664 C CA . ARG A 1 95 ? -9.559 -5.236 20.157 1.00 83.00 95 ARG A CA 1
ATOM 665 C C . ARG A 1 95 ? -10.400 -4.328 21.065 1.00 83.00 95 ARG A C 1
ATOM 667 O O . ARG A 1 95 ? -9.844 -3.486 21.769 1.00 83.00 95 ARG A O 1
ATOM 674 N N . GLY A 1 96 ? -11.722 -4.478 21.078 1.00 81.19 96 GLY A N 1
ATOM 675 C CA . GLY A 1 96 ? -12.618 -3.773 22.001 1.00 81.19 96 GLY A CA 1
ATOM 676 C C . GLY A 1 96 ? -12.879 -2.299 21.672 1.00 81.19 96 GLY A C 1
ATOM 677 O O . GLY A 1 96 ? -13.505 -1.602 22.470 1.00 81.19 96 GLY A O 1
ATOM 678 N N . VAL A 1 97 ? -12.443 -1.801 20.510 1.00 84.56 97 VAL A N 1
ATOM 679 C CA . VAL A 1 97 ? -12.744 -0.431 20.073 1.00 84.56 97 VAL A CA 1
ATOM 680 C C . VAL A 1 97 ? -14.110 -0.387 19.394 1.00 84.56 97 VAL A C 1
ATOM 682 O O . VAL A 1 97 ? -14.433 -1.204 18.527 1.00 84.56 97 VAL A O 1
ATOM 685 N N . ARG A 1 98 ? -14.934 0.598 19.770 1.00 83.19 98 ARG A N 1
ATOM 686 C CA . ARG A 1 98 ? -16.234 0.835 19.129 1.00 83.19 98 ARG A CA 1
ATOM 687 C C . ARG A 1 98 ? -16.011 1.315 17.692 1.00 83.19 98 ARG A C 1
ATOM 689 O O . ARG A 1 98 ? -15.603 2.451 17.483 1.00 83.19 98 ARG A O 1
ATOM 696 N N . ALA A 1 99 ? -16.312 0.461 16.714 1.00 84.56 99 ALA A N 1
ATOM 697 C CA . ALA A 1 99 ? -16.231 0.781 15.287 1.00 84.56 99 ALA A CA 1
ATOM 698 C C . ALA A 1 99 ? -17.532 0.397 14.548 1.00 84.56 99 ALA A C 1
ATOM 700 O O . ALA A 1 99 ? -18.128 -0.640 14.872 1.00 84.56 99 ALA A O 1
ATOM 701 N N . PRO A 1 100 ? -17.966 1.162 13.524 1.00 84.56 100 PRO A N 1
ATOM 702 C CA . PRO A 1 100 ? -19.147 0.832 12.720 1.00 84.56 100 PRO A CA 1
ATOM 703 C C . PRO A 1 100 ? -19.023 -0.548 12.063 1.00 84.56 100 PRO A C 1
ATOM 705 O O . PRO A 1 100 ? -17.938 -0.907 11.607 1.00 84.56 100 PRO A O 1
ATOM 708 N N . ARG A 1 101 ? -20.122 -1.314 11.942 1.00 83.00 101 ARG A N 1
ATOM 709 C CA . ARG A 1 101 ? -20.110 -2.703 11.413 1.00 83.00 101 ARG A CA 1
ATOM 710 C C . ARG A 1 101 ? -19.342 -2.847 10.090 1.00 83.00 101 ARG A C 1
ATOM 712 O O . ARG A 1 101 ? -18.547 -3.773 9.947 1.00 83.00 101 ARG A O 1
ATOM 719 N N . TRP A 1 102 ? -19.516 -1.883 9.190 1.00 77.88 102 TRP A N 1
ATOM 720 C CA . TRP A 1 102 ? -18.887 -1.832 7.864 1.00 77.88 102 TRP A CA 1
ATOM 721 C C . TRP A 1 102 ? -17.740 -0.806 7.756 1.00 77.88 102 TRP A C 1
ATOM 723 O O . TRP A 1 102 ? -17.200 -0.574 6.673 1.00 77.88 102 TRP A O 1
ATOM 733 N N . GLY A 1 103 ? -17.363 -0.175 8.872 1.00 84.25 103 GLY A N 1
ATOM 734 C CA . GLY A 1 103 ? -16.495 1.000 8.871 1.00 84.25 103 GLY A CA 1
ATOM 735 C C . GLY A 1 103 ? -17.127 2.165 8.104 1.00 84.25 103 GLY A C 1
ATOM 736 O O . GLY A 1 103 ? -18.351 2.332 8.100 1.00 84.25 103 GLY A O 1
ATOM 737 N N . ARG A 1 104 ? -16.290 2.968 7.445 1.00 85.56 104 ARG A N 1
ATOM 738 C CA . ARG A 1 104 ? -16.698 4.097 6.598 1.00 85.56 104 ARG A CA 1
ATOM 739 C C . ARG A 1 104 ? -15.986 4.030 5.244 1.00 85.56 104 ARG A C 1
ATOM 741 O O . ARG A 1 104 ? -14.977 4.710 5.046 1.00 85.56 104 ARG A O 1
ATOM 748 N N . PRO A 1 105 ? -16.516 3.250 4.288 1.00 85.38 105 PRO A N 1
ATOM 749 C CA . PRO A 1 105 ? -15.823 2.966 3.034 1.00 85.38 105 PRO A CA 1
ATOM 750 C C . PRO A 1 105 ? -15.589 4.218 2.184 1.00 85.38 105 PRO A C 1
ATOM 752 O O . PRO A 1 105 ? -14.534 4.345 1.577 1.00 85.38 105 PRO A O 1
ATOM 755 N N . LEU A 1 106 ? -16.519 5.181 2.204 1.00 85.62 106 LEU A N 1
ATOM 756 C CA . LEU A 1 106 ? -16.380 6.449 1.478 1.00 85.62 106 LEU A CA 1
ATOM 757 C C . LEU A 1 106 ? -15.281 7.352 2.056 1.00 85.62 106 LEU A C 1
ATOM 759 O O . LEU A 1 106 ? -14.602 8.046 1.307 1.00 85.62 106 LEU A O 1
ATOM 763 N N . ALA A 1 107 ? -15.081 7.337 3.377 1.00 84.25 107 ALA A N 1
ATOM 764 C CA . ALA A 1 107 ? -14.016 8.113 4.010 1.00 84.25 107 ALA A CA 1
ATOM 765 C C . ALA A 1 107 ? -12.638 7.511 3.694 1.00 84.25 107 ALA A C 1
ATOM 767 O O . ALA A 1 107 ? -11.707 8.247 3.375 1.00 84.25 107 ALA A O 1
ATOM 768 N N . VAL A 1 108 ? -12.537 6.175 3.714 1.00 83.94 108 VAL A N 1
ATOM 769 C CA . VAL A 1 108 ? -11.333 5.440 3.290 1.00 83.94 108 VAL A CA 1
ATOM 770 C C . VAL A 1 108 ? -11.039 5.701 1.816 1.00 83.94 108 VAL A C 1
ATOM 772 O O . VAL A 1 108 ? -9.911 6.040 1.474 1.00 83.94 108 VAL A O 1
ATOM 775 N N . LEU A 1 109 ? -12.057 5.620 0.955 1.00 85.69 109 LEU A N 1
ATOM 776 C CA . LEU A 1 109 ? -11.928 5.930 -0.466 1.00 85.69 109 LEU A CA 1
ATOM 777 C C . LEU A 1 109 ? -11.424 7.362 -0.679 1.00 85.69 109 LEU A C 1
ATOM 779 O O . LEU A 1 109 ? -10.485 7.570 -1.438 1.00 85.69 109 LEU A O 1
ATOM 783 N N . GLY A 1 110 ? -12.001 8.339 0.025 1.00 83.00 110 GLY A N 1
ATOM 784 C CA . GLY A 1 110 ? -11.575 9.735 -0.054 1.00 83.00 110 GLY A CA 1
ATOM 785 C C . GLY A 1 110 ? -10.113 9.947 0.351 1.00 83.00 110 GLY A C 1
ATOM 786 O O . GLY A 1 110 ? -9.417 10.721 -0.296 1.00 83.00 110 GLY A O 1
ATOM 787 N N . ALA A 1 111 ? -9.624 9.243 1.376 1.00 82.88 111 ALA A N 1
ATOM 788 C CA . ALA A 1 111 ? -8.214 9.297 1.762 1.00 82.88 111 ALA A CA 1
ATOM 789 C C . ALA A 1 111 ? -7.301 8.640 0.705 1.00 82.88 111 ALA A C 1
ATOM 791 O O . ALA A 1 111 ? -6.276 9.208 0.329 1.00 82.88 111 ALA A O 1
ATOM 792 N N . GLU A 1 112 ? -7.691 7.478 0.175 1.00 84.19 112 GLU A N 1
ATOM 793 C CA . GLU A 1 112 ? -6.921 6.753 -0.846 1.00 84.19 112 GLU A CA 1
ATOM 794 C C . GLU A 1 112 ? -6.847 7.499 -2.181 1.00 84.19 112 GLU A C 1
ATOM 796 O O . GLU A 1 112 ? -5.800 7.492 -2.825 1.00 84.19 112 GLU A O 1
ATOM 801 N N . LEU A 1 113 ? -7.912 8.202 -2.573 1.00 85.31 113 LEU A N 1
ATOM 802 C CA . LEU A 1 113 ? -7.928 9.032 -3.780 1.00 85.31 113 LEU A CA 1
ATOM 803 C C . LEU A 1 113 ? -6.960 10.222 -3.710 1.00 85.31 113 LEU A C 1
ATOM 805 O O . LEU A 1 113 ? -6.639 10.791 -4.745 1.00 85.31 113 LEU A O 1
ATOM 809 N N . VAL A 1 114 ? -6.471 10.586 -2.522 1.00 84.00 114 VAL A N 1
ATOM 810 C CA . VAL A 1 114 ? -5.450 11.631 -2.347 1.00 84.00 114 VAL A CA 1
ATOM 811 C C . VAL A 1 114 ? -4.053 11.018 -2.238 1.00 84.00 114 VAL A C 1
ATOM 813 O O . VAL A 1 114 ? -3.120 11.455 -2.909 1.00 84.00 114 VAL A O 1
ATOM 816 N N . VAL A 1 115 ? -3.899 9.978 -1.415 1.00 81.81 115 VAL A N 1
ATOM 817 C CA . VAL A 1 115 ? -2.596 9.340 -1.153 1.00 81.81 115 VAL A CA 1
ATOM 818 C C . VAL A 1 115 ? -2.107 8.540 -2.357 1.00 81.81 115 VAL A C 1
ATOM 820 O O . VAL A 1 115 ? -0.915 8.543 -2.667 1.00 81.81 115 VAL A O 1
ATOM 823 N N . GLY A 1 116 ? -3.016 7.860 -3.053 1.00 80.12 116 GLY A N 1
ATOM 824 C CA . GLY A 1 116 ? -2.688 7.007 -4.185 1.00 80.12 116 GLY A CA 1
ATOM 825 C C . GLY A 1 116 ? -2.047 7.772 -5.343 1.00 80.12 116 GLY A C 1
ATOM 826 O O . GLY A 1 116 ? -0.916 7.424 -5.690 1.00 80.12 116 GLY A O 1
ATOM 827 N N . PRO A 1 117 ? -2.654 8.852 -5.876 1.00 80.81 117 PRO A N 1
ATOM 828 C CA . PRO A 1 117 ? -2.045 9.648 -6.939 1.00 80.81 117 PRO A CA 1
ATOM 829 C C . PRO A 1 117 ? -0.733 10.297 -6.507 1.00 80.81 117 PRO A C 1
ATOM 831 O O . PRO A 1 117 ? 0.197 10.350 -7.302 1.00 80.81 117 PRO A O 1
ATOM 834 N N . ALA A 1 118 ? -0.614 10.732 -5.248 1.00 80.94 118 ALA A N 1
ATOM 835 C CA . ALA A 1 118 ? 0.640 11.272 -4.727 1.00 80.94 118 ALA A CA 1
ATOM 836 C C . ALA A 1 118 ? 1.756 10.210 -4.728 1.00 80.94 118 ALA A C 1
ATOM 838 O O . ALA A 1 118 ? 2.864 10.471 -5.191 1.00 80.94 118 ALA A O 1
ATOM 839 N N . SER A 1 119 ? 1.461 8.989 -4.271 1.00 79.44 119 SER A N 1
ATOM 840 C CA . SER A 1 119 ? 2.432 7.887 -4.257 1.00 79.44 119 SER A CA 1
ATOM 841 C C . SER A 1 119 ? 2.821 7.417 -5.665 1.00 79.44 119 SER A C 1
ATOM 843 O O . SER A 1 119 ? 4.004 7.212 -5.935 1.00 79.44 119 SER A O 1
ATOM 845 N N . LEU A 1 120 ? 1.845 7.305 -6.575 1.00 76.62 120 LEU A N 1
ATOM 846 C CA . LEU A 1 120 ? 2.067 6.921 -7.970 1.00 76.62 120 LEU A CA 1
ATOM 847 C C . LEU A 1 120 ? 2.786 8.012 -8.756 1.00 76.62 120 LEU A C 1
ATOM 849 O O . LEU A 1 120 ? 3.666 7.699 -9.548 1.00 76.62 120 LEU A O 1
ATOM 853 N N . GLY A 1 121 ? 2.441 9.277 -8.526 1.00 78.12 121 GLY A N 1
ATOM 854 C CA . GLY A 1 121 ? 3.074 10.419 -9.170 1.00 78.12 121 GLY A CA 1
ATOM 855 C C . GLY A 1 121 ? 4.545 10.521 -8.789 1.00 78.12 121 GLY A C 1
ATOM 856 O O . GLY A 1 121 ? 5.402 10.542 -9.666 1.00 78.12 121 GLY A O 1
ATOM 857 N N . VAL A 1 122 ? 4.863 10.502 -7.490 1.00 79.06 122 VAL A N 1
ATOM 858 C CA . VAL A 1 122 ? 6.258 10.600 -7.030 1.00 79.06 122 VAL A CA 1
ATOM 859 C C . VAL A 1 122 ? 7.069 9.365 -7.433 1.00 79.06 122 VAL A C 1
ATOM 861 O O . VAL A 1 122 ? 8.178 9.504 -7.950 1.00 79.06 122 VAL A O 1
ATOM 864 N N . GLY A 1 123 ? 6.509 8.161 -7.268 1.00 77.12 123 GLY A N 1
ATOM 865 C CA . GLY A 1 123 ? 7.155 6.926 -7.716 1.00 77.12 123 GLY A CA 1
ATOM 866 C C . GLY A 1 123 ? 7.369 6.894 -9.232 1.00 77.12 123 GLY A C 1
ATOM 867 O O . GLY A 1 123 ? 8.442 6.521 -9.697 1.00 77.12 123 GLY A O 1
ATOM 868 N N . GLY A 1 124 ? 6.384 7.350 -10.007 1.00 78.94 124 GLY A N 1
ATOM 869 C CA . GLY A 1 124 ? 6.451 7.430 -11.464 1.00 78.94 124 GLY A CA 1
ATOM 870 C C . GLY A 1 124 ? 7.488 8.435 -11.963 1.00 78.94 124 GLY A C 1
ATOM 871 O O . GLY A 1 124 ? 8.232 8.121 -12.887 1.00 78.94 124 GLY A O 1
ATOM 872 N N . VAL A 1 125 ? 7.601 9.605 -11.326 1.00 84.12 125 VAL A N 1
ATOM 873 C CA . VAL A 1 125 ? 8.628 10.607 -11.661 1.00 84.12 125 VAL A CA 1
ATOM 874 C C . VAL A 1 125 ? 10.029 10.056 -11.398 1.00 84.12 125 VAL A C 1
ATOM 876 O O . VAL A 1 125 ? 10.875 10.086 -12.288 1.00 84.12 125 VAL A O 1
ATOM 879 N N . ILE A 1 126 ? 10.275 9.501 -10.208 1.00 81.25 126 ILE A N 1
ATOM 880 C CA . ILE A 1 126 ? 11.594 8.960 -9.842 1.00 81.25 126 ILE A CA 1
ATOM 881 C C . ILE A 1 126 ? 11.953 7.755 -10.717 1.00 81.25 126 ILE A C 1
ATOM 883 O O . ILE A 1 126 ? 13.071 7.666 -11.226 1.00 81.25 126 ILE A O 1
ATOM 887 N N . GLY A 1 127 ? 10.996 6.851 -10.940 1.00 78.69 127 GLY A N 1
ATOM 888 C CA . GLY A 1 127 ? 11.176 5.701 -11.822 1.00 78.69 127 GLY A CA 1
ATOM 889 C C . GLY A 1 127 ? 11.441 6.125 -13.266 1.00 78.69 127 GLY A C 1
ATOM 890 O O . GLY A 1 127 ? 12.331 5.574 -13.908 1.00 78.69 127 GLY A O 1
ATOM 891 N N . GLY A 1 128 ? 10.735 7.148 -13.753 1.00 80.75 128 GLY A N 1
ATOM 892 C CA . GLY A 1 128 ? 10.939 7.735 -15.076 1.00 80.75 128 GLY A CA 1
ATOM 893 C C . GLY A 1 128 ? 12.332 8.339 -15.249 1.00 80.75 128 GLY A C 1
ATOM 894 O O . GLY A 1 128 ? 12.965 8.098 -16.274 1.00 80.75 128 GLY A O 1
ATOM 895 N N . ILE A 1 129 ? 12.852 9.043 -14.236 1.00 84.38 129 ILE A N 1
ATOM 896 C CA . ILE A 1 129 ? 14.233 9.557 -14.233 1.00 84.38 129 ILE A CA 1
ATOM 897 C C . ILE A 1 129 ? 15.237 8.401 -14.305 1.00 84.38 129 ILE A C 1
ATOM 899 O O . ILE A 1 129 ? 16.157 8.442 -15.119 1.00 84.38 129 ILE A O 1
ATOM 903 N N . GLY A 1 130 ? 15.048 7.352 -13.499 1.00 81.19 130 GLY A N 1
ATOM 904 C CA . GLY A 1 130 ? 15.909 6.166 -13.527 1.00 81.19 130 GLY A CA 1
ATOM 905 C C . GLY A 1 130 ? 15.898 5.451 -14.881 1.00 81.19 130 GLY A C 1
ATOM 906 O O . GLY A 1 130 ? 16.944 5.028 -15.371 1.00 81.19 130 GLY A O 1
ATOM 907 N N . LEU A 1 131 ? 14.729 5.368 -15.517 1.00 83.56 131 LEU A N 1
ATOM 908 C CA . LEU A 1 131 ? 14.558 4.756 -16.832 1.00 83.56 131 LEU A CA 1
ATOM 909 C C . LEU A 1 131 ? 15.204 5.603 -17.940 1.00 83.56 131 LEU A C 1
ATOM 911 O O . LEU A 1 131 ? 15.913 5.059 -18.783 1.00 83.56 131 LEU A O 1
ATOM 915 N N . ALA A 1 132 ? 15.037 6.928 -17.899 1.00 83.25 132 ALA A N 1
ATOM 916 C CA . ALA A 1 132 ? 15.689 7.853 -18.826 1.00 83.25 132 ALA A CA 1
ATOM 917 C C . ALA A 1 132 ? 17.222 7.820 -18.690 1.00 83.25 132 ALA A C 1
ATOM 919 O O . ALA A 1 132 ? 17.926 7.713 -19.691 1.00 83.25 132 ALA A O 1
ATOM 920 N N . ALA A 1 133 ? 17.742 7.838 -17.459 1.00 82.50 133 ALA A N 1
ATOM 921 C CA . ALA A 1 133 ? 19.176 7.736 -17.192 1.00 82.50 133 ALA A CA 1
ATOM 922 C C . ALA A 1 133 ? 19.753 6.387 -17.656 1.00 82.50 133 ALA A C 1
ATOM 924 O O . ALA A 1 133 ? 20.818 6.348 -18.267 1.00 82.50 133 ALA A O 1
ATOM 925 N N . SER A 1 134 ? 19.032 5.285 -17.424 1.00 81.62 134 SER A N 1
ATOM 926 C CA . SER A 1 134 ? 19.422 3.957 -17.908 1.00 81.62 134 SER A CA 1
ATOM 927 C C . SER A 1 134 ? 19.479 3.897 -19.438 1.00 81.62 134 SER A C 1
ATOM 929 O O . SER A 1 134 ? 20.453 3.389 -19.989 1.00 81.62 134 SER A O 1
ATOM 931 N N . ALA A 1 135 ? 18.491 4.471 -20.132 1.00 82.31 135 ALA A N 1
ATOM 932 C CA . ALA A 1 135 ? 18.460 4.511 -21.593 1.00 82.31 135 ALA A CA 1
ATOM 933 C C . ALA A 1 135 ? 19.641 5.299 -22.189 1.00 82.31 135 ALA A C 1
ATOM 935 O O . ALA A 1 135 ? 20.217 4.870 -23.188 1.00 82.31 135 ALA A O 1
ATOM 936 N N . LEU A 1 136 ? 20.040 6.407 -21.553 1.00 84.50 136 LEU A N 1
ATOM 937 C CA . LEU A 1 136 ? 21.216 7.186 -21.956 1.00 84.50 136 LEU A CA 1
ATOM 938 C C . LEU A 1 136 ? 22.504 6.364 -21.824 1.00 84.50 136 LEU A C 1
ATOM 940 O O . LEU A 1 136 ? 23.256 6.243 -22.785 1.00 84.50 136 LEU A O 1
ATOM 944 N N . VAL A 1 137 ? 22.716 5.715 -20.678 1.00 83.06 137 VAL A N 1
ATOM 945 C CA . VAL A 1 137 ? 23.898 4.864 -20.449 1.00 83.06 137 VAL A CA 1
ATOM 946 C C . VAL A 1 137 ? 23.920 3.655 -21.394 1.00 83.06 137 VAL A C 1
ATOM 948 O O . VAL A 1 137 ? 24.978 3.243 -21.871 1.00 83.06 137 VAL A O 1
ATOM 951 N N . LEU A 1 138 ? 22.748 3.094 -21.708 1.00 87.38 138 LEU A N 1
ATOM 952 C CA . LEU A 1 138 ? 22.623 1.987 -22.654 1.00 87.38 138 LEU A CA 1
ATOM 953 C C . LEU A 1 138 ? 22.991 2.410 -24.083 1.00 87.38 138 LEU A C 1
ATOM 955 O O . LEU A 1 138 ? 23.588 1.616 -24.808 1.00 87.38 138 LEU A O 1
ATOM 959 N N . SER A 1 139 ? 22.679 3.651 -24.478 1.00 84.25 139 SER A N 1
ATOM 960 C CA . SER A 1 139 ? 23.017 4.188 -25.805 1.00 84.25 139 SER A CA 1
ATOM 961 C C . SER A 1 139 ? 24.527 4.283 -26.056 1.00 84.25 139 SER A C 1
ATOM 963 O O . SER A 1 139 ? 24.968 4.213 -27.199 1.00 84.25 139 SER A O 1
ATOM 965 N N . GLU A 1 140 ? 25.322 4.341 -24.986 1.00 88.19 140 GLU A N 1
ATOM 966 C CA . GLU A 1 140 ? 26.786 4.325 -25.030 1.00 88.19 140 GLU A CA 1
ATOM 967 C C . GLU A 1 140 ? 27.378 2.897 -25.003 1.00 88.19 140 GLU A C 1
ATOM 969 O O . GLU A 1 140 ? 28.595 2.728 -24.988 1.00 88.19 140 GLU A O 1
ATOM 974 N N . GLY A 1 141 ? 26.540 1.852 -24.988 1.00 82.88 141 GLY A N 1
ATOM 975 C CA . GLY A 1 141 ? 26.961 0.443 -25.006 1.00 82.88 141 GLY A CA 1
ATOM 976 C C . GLY A 1 141 ? 27.240 -0.177 -23.630 1.00 82.88 141 GLY A C 1
ATOM 977 O O . GLY A 1 141 ? 27.595 -1.354 -23.539 1.00 82.88 141 GLY A O 1
ATOM 978 N N . TRP A 1 142 ? 27.038 0.562 -22.535 1.00 85.69 142 TRP A N 1
ATOM 979 C CA . TRP A 1 142 ? 27.345 0.107 -21.174 1.00 85.69 142 TRP A CA 1
ATOM 980 C C . TRP A 1 142 ? 26.173 -0.646 -20.537 1.00 85.69 142 TRP A C 1
ATOM 982 O O . TRP A 1 142 ? 25.502 -0.158 -19.628 1.00 85.69 142 TRP A O 1
ATOM 992 N N . VAL A 1 143 ? 25.931 -1.876 -20.994 1.00 84.88 143 VAL A N 1
ATOM 993 C CA . VAL A 1 143 ? 24.774 -2.694 -20.574 1.00 84.88 143 VAL A CA 1
ATOM 994 C C . VAL A 1 143 ? 24.740 -2.956 -19.060 1.00 84.88 143 VAL A C 1
ATOM 996 O O . VAL A 1 143 ? 23.685 -2.846 -18.429 1.00 84.88 143 VAL A O 1
ATOM 999 N N . ALA A 1 144 ? 25.890 -3.269 -18.454 1.00 81.12 144 ALA A N 1
ATOM 1000 C CA . ALA A 1 144 ? 25.981 -3.521 -17.015 1.00 81.12 144 ALA A CA 1
ATOM 1001 C C . ALA A 1 144 ? 25.635 -2.263 -16.201 1.00 81.12 144 ALA A C 1
ATOM 1003 O O . ALA A 1 144 ? 24.805 -2.313 -15.293 1.00 81.12 144 ALA A O 1
ATOM 1004 N N . THR A 1 145 ? 26.204 -1.117 -16.576 1.00 84.31 145 THR A N 1
ATOM 1005 C CA . THR A 1 145 ? 25.966 0.170 -15.910 1.00 84.31 145 THR A CA 1
ATOM 1006 C C . THR A 1 145 ? 24.517 0.624 -16.075 1.00 84.31 145 THR A C 1
ATOM 1008 O O . THR A 1 145 ? 23.889 1.027 -15.099 1.00 84.31 145 THR A O 1
ATOM 1011 N N . ALA A 1 146 ? 23.940 0.482 -17.272 1.00 76.50 146 ALA A N 1
ATOM 1012 C CA . ALA A 1 146 ? 22.538 0.802 -17.533 1.00 76.50 146 ALA A CA 1
ATOM 1013 C C . ALA A 1 146 ? 21.585 -0.026 -16.654 1.00 76.50 146 ALA A C 1
ATOM 1015 O O . ALA A 1 146 ? 20.614 0.512 -16.115 1.00 76.50 146 ALA A O 1
ATOM 1016 N N . SER A 1 147 ? 21.889 -1.312 -16.460 1.00 77.56 147 SER A N 1
ATOM 1017 C CA . SER A 1 147 ? 21.108 -2.215 -15.605 1.00 77.56 147 SER A CA 1
ATOM 1018 C C . SER A 1 147 ? 21.184 -1.814 -14.130 1.00 77.56 147 SER A C 1
ATOM 1020 O O . SER A 1 147 ? 20.169 -1.810 -13.435 1.00 77.56 147 SER A O 1
ATOM 1022 N N . VAL A 1 148 ? 22.369 -1.416 -13.656 1.00 85.38 148 VAL A N 1
ATOM 1023 C CA . VAL A 1 148 ? 22.577 -0.927 -12.284 1.00 85.38 148 VAL A CA 1
ATOM 1024 C C . VAL A 1 148 ? 21.816 0.379 -12.045 1.00 85.38 148 VAL A C 1
ATOM 1026 O O . VAL A 1 148 ? 21.110 0.500 -11.046 1.00 85.38 148 VAL A O 1
ATOM 1029 N N . VAL A 1 149 ? 21.893 1.334 -12.975 1.00 83.06 149 VAL A N 1
ATOM 1030 C CA . VAL A 1 149 ? 21.163 2.611 -12.890 1.00 83.06 149 VAL A CA 1
ATOM 1031 C C . VAL A 1 149 ? 19.652 2.379 -12.845 1.00 83.06 149 VAL A C 1
ATOM 1033 O O . VAL A 1 149 ? 18.963 2.971 -12.012 1.00 83.06 149 VAL A O 1
ATOM 1036 N N . LEU A 1 150 ? 19.137 1.470 -13.679 1.00 80.12 150 LEU A N 1
ATOM 1037 C CA . LEU A 1 150 ? 17.724 1.098 -13.664 1.00 80.12 150 LEU A CA 1
ATOM 1038 C C . LEU A 1 150 ? 17.325 0.460 -12.327 1.00 80.12 150 LEU A C 1
ATOM 1040 O O . LEU A 1 150 ? 16.305 0.830 -11.744 1.00 80.12 150 LEU A O 1
ATOM 1044 N N . ALA A 1 151 ? 18.139 -0.460 -11.806 1.00 80.25 151 ALA A N 1
ATOM 1045 C CA . ALA A 1 151 ? 17.893 -1.100 -10.518 1.00 80.25 151 ALA A CA 1
ATOM 1046 C C . ALA A 1 151 ? 17.836 -0.066 -9.380 1.00 80.25 151 ALA A C 1
ATOM 1048 O O . ALA A 1 151 ? 16.863 -0.036 -8.630 1.00 80.25 151 ALA A O 1
ATOM 1049 N N . PHE A 1 152 ? 18.801 0.852 -9.295 1.00 85.19 152 PHE A N 1
ATOM 1050 C CA . PHE A 1 152 ? 18.773 1.923 -8.294 1.00 85.19 152 PHE A CA 1
ATOM 1051 C C . PHE A 1 152 ? 17.566 2.850 -8.456 1.00 85.19 152 PHE A C 1
ATOM 1053 O O . PHE A 1 152 ? 16.909 3.170 -7.465 1.00 85.19 152 PHE A O 1
ATOM 1060 N N . GLY A 1 153 ? 17.234 3.242 -9.688 1.00 83.56 153 GLY A N 1
ATOM 1061 C CA . GLY A 1 153 ? 16.072 4.083 -9.973 1.00 83.56 153 GLY A CA 1
ATOM 1062 C C . GLY A 1 153 ? 14.757 3.436 -9.535 1.00 83.56 153 GLY A C 1
ATOM 1063 O O . GLY A 1 153 ? 13.932 4.084 -8.892 1.00 83.56 153 GLY A O 1
ATOM 1064 N N . THR A 1 154 ? 14.580 2.141 -9.809 1.00 80.56 154 THR A N 1
ATOM 1065 C CA . THR A 1 154 ? 13.390 1.388 -9.377 1.00 80.56 154 THR A CA 1
ATOM 1066 C C . THR A 1 154 ? 13.326 1.222 -7.858 1.00 80.56 154 THR A C 1
ATOM 1068 O O . THR A 1 154 ? 12.277 1.482 -7.268 1.00 80.56 154 THR A O 1
ATOM 1071 N N . VAL A 1 155 ? 14.437 0.874 -7.198 1.00 84.75 155 VAL A N 1
ATOM 1072 C CA . VAL A 1 155 ? 14.501 0.771 -5.729 1.00 84.75 155 VAL A CA 1
ATOM 1073 C C . VAL A 1 155 ? 14.171 2.111 -5.076 1.00 84.75 155 VAL A C 1
ATOM 1075 O O . VAL A 1 155 ? 13.378 2.156 -4.132 1.00 84.75 155 VAL A O 1
ATOM 1078 N N . LEU A 1 156 ? 14.724 3.214 -5.587 1.00 83.62 156 LEU A N 1
ATOM 1079 C CA . LEU A 1 156 ? 14.459 4.551 -5.064 1.00 83.62 156 LEU A CA 1
ATOM 1080 C C . LEU A 1 156 ? 12.994 4.954 -5.272 1.00 83.62 156 LEU A C 1
ATOM 1082 O O . LEU A 1 156 ? 12.356 5.432 -4.335 1.00 83.62 156 LEU A O 1
ATOM 1086 N N . ALA A 1 157 ? 12.435 4.701 -6.458 1.00 80.12 157 ALA A N 1
ATOM 1087 C CA . ALA A 1 157 ? 11.031 4.969 -6.764 1.00 80.12 157 ALA A CA 1
ATOM 1088 C C . ALA A 1 157 ? 10.085 4.235 -5.805 1.00 80.12 157 ALA A C 1
ATOM 1090 O O . ALA A 1 157 ? 9.166 4.840 -5.248 1.00 80.12 157 ALA A O 1
ATOM 1091 N N . VAL A 1 158 ? 10.344 2.947 -5.559 1.00 83.81 158 VAL A N 1
ATOM 1092 C CA . VAL A 1 158 ? 9.568 2.130 -4.616 1.00 83.81 158 VAL A CA 1
ATOM 1093 C C . VAL A 1 158 ? 9.729 2.647 -3.189 1.00 83.81 158 VAL A C 1
ATOM 1095 O O . VAL A 1 158 ? 8.736 2.815 -2.485 1.00 83.81 158 VAL A O 1
ATOM 1098 N N . THR A 1 159 ? 10.956 2.952 -2.769 1.00 84.75 159 THR A N 1
ATOM 1099 C CA . THR A 1 159 ? 11.257 3.461 -1.423 1.00 84.75 159 THR A CA 1
ATOM 1100 C C . THR A 1 159 ? 10.511 4.762 -1.146 1.00 84.75 159 THR A C 1
ATOM 1102 O O . THR A 1 159 ? 9.858 4.895 -0.113 1.00 84.75 159 THR A O 1
ATOM 1105 N N . VAL A 1 160 ? 10.539 5.714 -2.080 1.00 83.56 160 VAL A N 1
ATOM 1106 C CA . VAL A 1 160 ? 9.852 6.997 -1.901 1.00 83.56 160 VAL A CA 1
ATOM 1107 C C . VAL A 1 160 ? 8.333 6.828 -1.957 1.00 83.56 160 VAL A C 1
ATOM 1109 O O . VAL A 1 160 ? 7.629 7.407 -1.130 1.00 83.56 160 VAL A O 1
ATOM 1112 N N . ALA A 1 161 ? 7.805 5.984 -2.849 1.00 82.88 161 ALA A N 1
ATOM 1113 C CA . ALA A 1 161 ? 6.375 5.676 -2.871 1.00 82.88 161 ALA A CA 1
ATOM 1114 C C . ALA A 1 161 ? 5.902 5.047 -1.544 1.00 82.88 161 ALA A C 1
ATOM 1116 O O . ALA A 1 161 ? 4.844 5.411 -1.022 1.00 82.88 161 ALA A O 1
ATOM 1117 N N . LEU A 1 162 ? 6.700 4.148 -0.957 1.00 82.81 162 LEU A N 1
ATOM 1118 C CA . LEU A 1 162 ? 6.441 3.571 0.363 1.00 82.81 162 LEU A CA 1
ATOM 1119 C C . LEU A 1 162 ? 6.556 4.608 1.482 1.00 82.81 162 LEU A C 1
ATOM 1121 O O . LEU A 1 162 ? 5.750 4.569 2.407 1.00 82.81 162 LEU A O 1
ATOM 1125 N N . ALA A 1 163 ? 7.492 5.555 1.398 1.00 84.12 163 ALA A N 1
ATOM 1126 C CA . ALA A 1 163 ? 7.616 6.641 2.368 1.00 84.12 163 ALA A CA 1
ATOM 1127 C C . ALA A 1 163 ? 6.369 7.539 2.368 1.00 84.12 163 ALA A C 1
ATOM 1129 O O . ALA A 1 163 ? 5.815 7.813 3.431 1.00 84.12 163 ALA A O 1
ATOM 1130 N N . VAL A 1 164 ? 5.858 7.910 1.186 1.00 84.12 164 VAL A N 1
ATOM 1131 C CA . VAL A 1 164 ? 4.586 8.644 1.061 1.00 84.12 164 VAL A CA 1
ATOM 1132 C C . VAL A 1 164 ? 3.452 7.850 1.712 1.00 84.12 164 VAL A C 1
ATOM 1134 O O . VAL A 1 164 ? 2.709 8.388 2.528 1.00 84.12 164 VAL A O 1
ATOM 1137 N N . ARG A 1 165 ? 3.342 6.548 1.426 1.00 83.06 165 ARG A N 1
ATOM 1138 C CA . ARG A 1 165 ? 2.311 5.688 2.030 1.00 83.06 165 ARG A CA 1
ATOM 1139 C C . ARG A 1 165 ? 2.484 5.531 3.542 1.00 83.06 165 ARG A C 1
ATOM 1141 O O . ARG A 1 165 ? 1.483 5.494 4.250 1.00 83.06 165 ARG A O 1
ATOM 1148 N N . ALA A 1 166 ? 3.715 5.506 4.047 1.00 83.12 166 ALA A N 1
ATOM 1149 C CA . ALA A 1 166 ? 4.014 5.444 5.475 1.00 83.12 166 ALA A CA 1
ATOM 1150 C C . ALA A 1 166 ? 3.538 6.700 6.220 1.00 83.12 166 ALA A C 1
ATOM 1152 O O . ALA A 1 166 ? 2.974 6.577 7.307 1.00 83.12 166 ALA A O 1
ATOM 1153 N N . CYS A 1 167 ? 3.692 7.887 5.620 1.00 82.69 167 CYS A N 1
ATOM 1154 C CA . CYS A 1 167 ? 3.196 9.152 6.178 1.00 82.69 167 CYS A CA 1
ATOM 1155 C C . CYS A 1 167 ? 1.673 9.168 6.364 1.00 82.69 167 CYS A C 1
ATOM 1157 O O . CYS A 1 167 ? 1.168 9.824 7.271 1.00 82.69 167 CYS A O 1
ATOM 1159 N N . PHE A 1 168 ? 0.943 8.434 5.524 1.00 81.00 168 PHE A N 1
ATOM 1160 C CA . PHE A 1 168 ? -0.518 8.362 5.556 1.00 81.00 168 PHE A CA 1
ATOM 1161 C C . PHE A 1 168 ? -1.049 6.996 6.007 1.00 81.00 168 PHE A C 1
ATOM 1163 O O . PHE A 1 168 ? -2.238 6.717 5.864 1.00 81.00 168 PHE A O 1
ATOM 1170 N N . ALA A 1 169 ? -0.193 6.152 6.588 1.00 80.06 169 ALA A N 1
ATOM 1171 C CA . ALA A 1 169 ? -0.521 4.774 6.951 1.00 80.06 169 ALA A CA 1
ATOM 1172 C C . ALA A 1 169 ? -1.716 4.672 7.916 1.00 80.06 169 ALA A C 1
ATOM 1174 O O . ALA A 1 169 ? -2.518 3.745 7.829 1.00 80.06 169 ALA A O 1
ATOM 1175 N N . THR A 1 170 ? -1.873 5.651 8.808 1.00 83.06 170 THR A N 1
ATOM 1176 C CA . THR A 1 170 ? -2.969 5.709 9.786 1.00 83.06 170 THR A CA 1
ATOM 1177 C C . THR A 1 170 ? -4.233 6.382 9.245 1.00 83.06 170 THR A C 1
ATOM 1179 O O . THR A 1 170 ? -5.286 6.276 9.869 1.00 83.06 170 THR A O 1
ATOM 1182 N N . ALA A 1 171 ? -4.187 7.030 8.075 1.00 82.06 171 ALA A N 1
ATOM 1183 C CA . ALA A 1 171 ? -5.326 7.777 7.539 1.00 82.06 171 ALA A CA 1
ATOM 1184 C C . ALA A 1 171 ? -6.532 6.866 7.257 1.00 82.06 171 ALA A C 1
ATOM 1186 O O . ALA A 1 171 ? -7.663 7.214 7.590 1.00 82.06 171 ALA A O 1
ATOM 1187 N N . ALA A 1 172 ? -6.302 5.667 6.712 1.00 80.19 172 ALA A N 1
ATOM 1188 C CA . ALA A 1 172 ? -7.370 4.696 6.472 1.00 80.19 172 ALA A CA 1
ATOM 1189 C C . ALA A 1 172 ? -8.029 4.216 7.782 1.00 80.19 172 ALA A C 1
ATOM 1191 O O . ALA A 1 172 ? -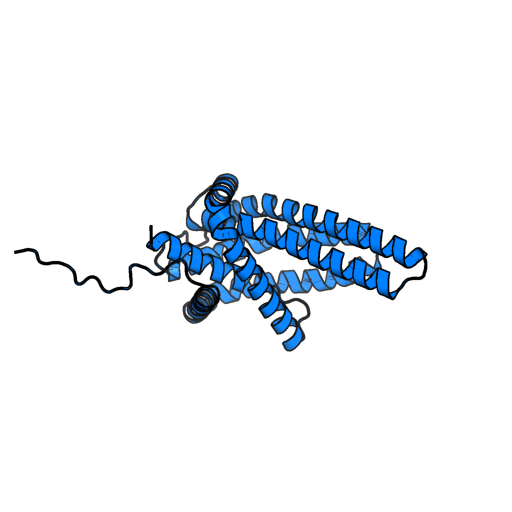9.241 4.010 7.823 1.00 80.19 172 ALA A O 1
ATOM 1192 N N . LEU A 1 173 ? -7.255 4.090 8.865 1.00 81.25 173 LEU A N 1
ATOM 1193 C CA . LEU A 1 173 ? -7.747 3.715 10.195 1.00 81.25 173 LEU A CA 1
ATOM 1194 C C . LEU A 1 173 ? -8.558 4.839 10.846 1.00 81.25 173 LEU A C 1
ATOM 1196 O O . LEU A 1 173 ? -9.666 4.602 11.324 1.00 81.25 173 LEU A O 1
ATOM 1200 N N . GLU A 1 174 ? -8.053 6.071 10.803 1.00 84.06 174 GLU A N 1
ATOM 1201 C CA . GLU A 1 174 ? -8.765 7.257 11.295 1.00 84.06 174 GLU A CA 1
ATOM 1202 C C . GLU A 1 174 ? -10.088 7.478 10.537 1.00 84.06 174 GLU A C 1
ATOM 1204 O O . GLU A 1 174 ? -11.123 7.784 11.134 1.00 84.06 174 GLU A O 1
ATOM 1209 N N . ALA A 1 175 ? -10.088 7.242 9.222 1.00 80.50 175 ALA A N 1
ATOM 1210 C CA . ALA A 1 175 ? -11.286 7.303 8.393 1.00 80.50 175 ALA A CA 1
ATOM 1211 C C . ALA A 1 175 ? -12.289 6.183 8.724 1.00 80.50 175 ALA A C 1
ATOM 1213 O O . ALA A 1 175 ? -13.485 6.444 8.877 1.00 80.50 175 ALA A O 1
ATOM 1214 N N . ALA A 1 176 ? -11.820 4.935 8.844 1.00 78.94 176 ALA A N 1
ATOM 1215 C CA . ALA A 1 176 ? -12.678 3.764 9.034 1.00 78.94 176 ALA A CA 1
ATOM 1216 C C . ALA A 1 176 ? -13.242 3.639 10.459 1.00 78.94 176 ALA A C 1
ATOM 1218 O O . ALA A 1 176 ? -14.379 3.187 10.624 1.00 78.94 176 ALA A O 1
ATOM 1219 N N . VAL A 1 177 ? -12.455 4.014 11.475 1.00 80.88 177 VAL A N 1
ATOM 1220 C CA . VAL A 1 177 ? -12.728 3.723 12.892 1.00 80.88 177 VAL A CA 1
ATOM 1221 C C . VAL A 1 177 ? -13.043 4.987 13.687 1.00 80.88 177 VAL A C 1
ATOM 1223 O O . VAL A 1 177 ? -14.067 5.027 14.363 1.00 80.88 177 VAL A O 1
ATOM 1226 N N . ALA A 1 178 ? -12.211 6.029 13.598 1.00 75.88 178 ALA A N 1
ATOM 1227 C CA . ALA A 1 178 ? -12.367 7.237 14.418 1.00 75.88 178 ALA A CA 1
ATOM 1228 C C . ALA A 1 178 ? -13.463 8.194 13.917 1.00 75.88 178 ALA A C 1
ATOM 1230 O O . ALA A 1 178 ? -13.822 9.148 14.603 1.00 75.88 178 ALA A O 1
ATOM 1231 N N . GLY A 1 179 ? -14.024 7.939 12.734 1.00 62.94 179 GLY A N 1
ATOM 1232 C CA . GLY A 1 179 ? -15.142 8.715 12.211 1.00 62.94 179 GLY A CA 1
ATOM 1233 C C . GLY A 1 179 ? -14.746 10.078 11.636 1.00 62.94 179 GLY A C 1
ATOM 1234 O O . GLY A 1 179 ? -15.610 10.945 11.487 1.00 62.94 179 GLY A O 1
ATOM 1235 N N . ALA A 1 180 ? -13.479 10.270 11.272 1.00 68.50 180 ALA A N 1
ATOM 1236 C CA . ALA A 1 180 ? -13.045 11.456 10.545 1.00 68.50 180 ALA A CA 1
ATOM 1237 C C . ALA A 1 180 ? -13.552 11.442 9.086 1.00 68.50 180 ALA A C 1
ATOM 1239 O O . ALA A 1 180 ? -13.801 10.386 8.499 1.00 68.50 180 ALA A O 1
ATOM 1240 N N . SER A 1 181 ? -13.716 12.626 8.486 1.00 78.00 181 SER A N 1
ATOM 1241 C CA . SER A 1 181 ? -13.853 12.760 7.028 1.00 78.00 181 SER A CA 1
ATOM 1242 C C . SER A 1 181 ? -12.528 12.400 6.344 1.00 78.00 181 SER A C 1
ATOM 1244 O O . SER A 1 181 ? -11.482 12.479 6.984 1.00 78.00 181 SER A O 1
ATOM 1246 N N . GLY A 1 182 ? -12.537 12.056 5.048 1.00 69.56 182 GLY A N 1
ATOM 1247 C CA . GLY A 1 182 ? -11.311 11.659 4.329 1.00 69.56 182 GLY A CA 1
ATOM 1248 C C . GLY A 1 182 ? -10.173 12.691 4.414 1.00 69.56 182 GLY A C 1
ATOM 1249 O O . GLY A 1 182 ? -9.011 12.329 4.563 1.00 69.56 182 GLY A O 1
ATOM 1250 N N . LEU A 1 183 ? -10.496 13.989 4.422 1.00 77.19 183 LEU A N 1
ATOM 1251 C CA . LEU A 1 183 ? -9.514 15.061 4.643 1.00 77.19 183 LEU A CA 1
ATOM 1252 C C . LEU A 1 183 ? -9.121 15.208 6.122 1.00 77.19 183 LEU A C 1
ATOM 1254 O O . LEU A 1 183 ? -7.959 15.467 6.435 1.00 77.19 183 LEU A O 1
ATOM 1258 N N . GLY A 1 184 ? -10.070 15.012 7.042 1.00 75.75 184 GLY A N 1
ATOM 1259 C CA . GLY A 1 184 ? -9.809 15.032 8.482 1.00 75.75 184 GLY A CA 1
ATOM 1260 C C . GLY A 1 184 ? -8.853 13.920 8.920 1.00 75.75 184 GLY A C 1
ATOM 1261 O O . GLY A 1 184 ? -7.958 14.167 9.726 1.00 75.75 184 GLY A O 1
ATOM 1262 N N . SER A 1 185 ? -8.975 12.726 8.335 1.00 78.12 185 SER A N 1
ATOM 1263 C CA . SER A 1 185 ? -8.075 11.600 8.599 1.00 78.12 185 SER A CA 1
ATOM 1264 C C . SER A 1 185 ? -6.669 11.825 8.048 1.00 78.12 185 SER A C 1
ATOM 1266 O O . SER A 1 185 ? -5.698 11.435 8.689 1.00 78.12 185 SER A O 1
ATOM 1268 N N . LEU A 1 186 ? -6.536 12.495 6.897 1.00 78.81 186 LEU A N 1
ATOM 1269 C CA . LEU A 1 186 ? -5.226 12.871 6.354 1.00 78.81 186 LEU A CA 1
ATOM 1270 C C . LEU A 1 186 ? -4.533 13.898 7.249 1.00 78.81 186 LEU A C 1
ATOM 1272 O O . LEU A 1 186 ? -3.354 13.750 7.553 1.00 78.81 186 LEU A O 1
ATOM 1276 N N . ARG A 1 187 ? -5.273 14.901 7.735 1.00 81.62 187 ARG A N 1
ATOM 1277 C CA . ARG A 1 187 ? -4.740 15.882 8.689 1.00 81.62 187 ARG A CA 1
ATOM 1278 C C . ARG A 1 187 ? -4.277 15.212 9.983 1.00 81.62 187 ARG A C 1
ATOM 1280 O O . ARG A 1 187 ? -3.192 15.524 10.463 1.00 81.62 187 ARG A O 1
ATOM 1287 N N . ALA A 1 188 ? -5.067 14.285 10.527 1.00 77.19 188 ALA A N 1
ATOM 1288 C CA . ALA A 1 188 ? -4.693 13.526 11.719 1.00 77.19 188 ALA A CA 1
ATOM 1289 C C . ALA A 1 188 ? -3.421 12.688 11.491 1.00 77.19 188 ALA A C 1
ATOM 1291 O O . ALA A 1 188 ? -2.521 12.702 12.328 1.00 77.19 188 ALA A O 1
ATOM 1292 N N . ALA A 1 189 ? -3.306 12.034 10.331 1.00 77.62 189 ALA A N 1
ATOM 1293 C CA . ALA A 1 189 ? -2.119 11.266 9.963 1.00 77.62 189 ALA A CA 1
ATOM 1294 C C . ALA A 1 189 ? -0.863 12.147 9.833 1.00 77.62 189 ALA A C 1
ATOM 1296 O O . ALA A 1 189 ? 0.182 11.803 10.380 1.00 77.62 189 ALA A O 1
ATOM 1297 N N . ILE A 1 190 ? -0.973 13.321 9.197 1.00 78.94 190 ILE A N 1
ATOM 1298 C CA . ILE A 1 190 ? 0.137 14.282 9.067 1.00 78.94 190 ILE A CA 1
ATOM 1299 C C . ILE A 1 190 ? 0.621 14.751 10.444 1.00 78.94 190 ILE A C 1
ATOM 1301 O O . ILE A 1 190 ? 1.824 14.795 10.695 1.00 78.94 190 ILE A O 1
ATOM 1305 N N . LEU A 1 191 ? -0.304 15.072 11.353 1.00 77.75 191 LEU A N 1
ATOM 1306 C CA . LEU A 1 191 ? 0.031 15.536 12.704 1.00 77.75 191 LEU A CA 1
ATOM 1307 C C . LEU A 1 191 ? 0.689 14.439 13.559 1.00 77.75 191 LEU A C 1
ATOM 1309 O O . LEU A 1 191 ? 1.536 14.743 14.397 1.00 77.75 191 LEU A O 1
ATOM 1313 N N . ALA A 1 192 ? 0.358 13.169 13.318 1.00 70.31 192 ALA A N 1
ATOM 1314 C CA . ALA A 1 192 ? 1.027 12.016 13.928 1.00 70.31 192 ALA A CA 1
ATOM 1315 C C . ALA A 1 192 ? 2.379 11.659 13.261 1.00 70.31 192 ALA A C 1
ATOM 1317 O O . ALA A 1 192 ? 3.135 10.830 13.781 1.00 70.31 192 ALA A O 1
ATOM 1318 N N . GLY A 1 193 ? 2.684 12.281 12.115 1.00 61.25 193 GLY A N 1
ATOM 1319 C CA . GLY A 1 193 ? 3.676 11.872 11.119 1.00 61.25 193 GLY A CA 1
ATOM 1320 C C . GLY A 1 193 ? 5.062 11.483 11.647 1.00 61.25 193 GLY A C 1
ATOM 1321 O O . GLY A 1 193 ? 5.422 10.309 11.589 1.00 61.25 193 GLY A O 1
ATOM 1322 N N . PRO A 1 194 ? 5.885 12.401 12.178 1.00 62.09 194 PRO A N 1
ATOM 1323 C CA . PRO A 1 194 ? 7.315 12.134 12.373 1.00 62.09 194 PRO A CA 1
ATOM 1324 C C . PRO A 1 194 ? 7.612 10.994 13.357 1.00 62.09 194 PRO A C 1
ATOM 1326 O O . PRO A 1 194 ? 8.606 10.291 13.202 1.00 62.09 194 PRO A O 1
ATOM 1329 N N . ARG A 1 195 ? 6.739 10.766 14.345 1.00 65.12 195 ARG A N 1
ATOM 1330 C CA . ARG A 1 195 ? 6.931 9.717 15.361 1.00 65.12 195 ARG A CA 1
ATOM 1331 C C . ARG A 1 195 ? 6.566 8.323 14.860 1.00 65.12 195 ARG A C 1
ATOM 1333 O O . ARG A 1 195 ? 7.023 7.332 15.423 1.00 65.12 195 ARG A O 1
ATOM 1340 N N . THR A 1 196 ? 5.736 8.233 13.823 1.00 70.25 196 THR A N 1
ATOM 1341 C CA . THR A 1 196 ? 5.156 6.961 13.382 1.00 70.25 196 THR A CA 1
ATOM 1342 C C . THR A 1 196 ? 5.698 6.476 12.042 1.00 70.25 196 THR A C 1
ATOM 1344 O O . THR A 1 196 ? 5.688 5.261 11.821 1.00 70.25 196 THR A O 1
ATOM 1347 N N . ILE A 1 197 ? 6.252 7.377 11.216 1.00 76.12 197 ILE A N 1
ATOM 1348 C CA . ILE A 1 197 ? 6.741 7.103 9.854 1.00 76.12 197 ILE A CA 1
ATOM 1349 C C . ILE A 1 197 ? 7.749 5.955 9.800 1.00 76.12 197 ILE A C 1
ATOM 1351 O O . ILE A 1 197 ? 7.525 5.027 9.034 1.00 76.12 197 ILE A O 1
ATOM 1355 N N . ALA A 1 198 ? 8.824 5.969 10.599 1.00 78.00 198 ALA A N 1
ATOM 1356 C CA . ALA A 1 198 ? 9.892 4.963 10.488 1.00 78.00 198 ALA A CA 1
ATOM 1357 C C . ALA A 1 198 ? 9.374 3.531 10.719 1.00 78.00 198 ALA A C 1
ATOM 1359 O O . ALA A 1 198 ? 9.641 2.608 9.955 1.00 78.00 198 ALA A O 1
ATOM 1360 N N . SER A 1 199 ? 8.554 3.366 11.748 1.00 79.50 199 SER A N 1
ATOM 1361 C CA . SER A 1 199 ? 7.886 2.113 12.102 1.00 79.50 199 SER A CA 1
ATOM 1362 C C . SER A 1 199 ? 6.795 1.706 11.103 1.00 79.50 199 SER A C 1
ATOM 1364 O O . SER A 1 199 ? 6.713 0.534 10.752 1.00 79.50 199 SER A O 1
ATOM 1366 N N . SER A 1 200 ? 5.990 2.644 10.591 1.00 82.31 200 SER A N 1
ATOM 1367 C CA . SER A 1 200 ? 4.996 2.355 9.544 1.00 82.31 200 SER A CA 1
ATOM 1368 C C . SER A 1 200 ? 5.670 1.958 8.232 1.00 82.31 200 SER A C 1
ATOM 1370 O O . SER A 1 200 ? 5.227 1.032 7.561 1.00 82.31 200 SER A O 1
ATOM 1372 N N . PHE A 1 201 ? 6.782 2.609 7.894 1.00 83.69 201 PHE A N 1
ATOM 1373 C CA . PHE A 1 201 ? 7.618 2.268 6.753 1.00 83.69 201 PHE A CA 1
ATOM 1374 C C . PHE A 1 201 ? 8.200 0.860 6.900 1.00 83.69 201 PHE A C 1
ATOM 1376 O O . PHE A 1 201 ? 8.059 0.049 5.990 1.00 83.69 201 PHE A O 1
ATOM 1383 N N . ALA A 1 202 ? 8.767 0.527 8.064 1.00 84.62 202 ALA A N 1
ATOM 1384 C CA . ALA A 1 202 ? 9.269 -0.816 8.341 1.00 84.62 202 ALA A CA 1
ATOM 1385 C C . ALA A 1 202 ? 8.170 -1.885 8.215 1.00 84.62 202 ALA A C 1
ATOM 1387 O O . ALA A 1 202 ? 8.403 -2.928 7.610 1.00 84.62 202 ALA A O 1
ATOM 1388 N N . LEU A 1 203 ? 6.958 -1.621 8.717 1.00 84.31 203 LEU A N 1
ATOM 1389 C CA . LEU A 1 203 ? 5.813 -2.529 8.574 1.00 84.31 203 LEU A CA 1
ATOM 1390 C C . LEU A 1 203 ? 5.385 -2.712 7.114 1.00 84.31 203 LEU A C 1
ATOM 1392 O O . LEU A 1 203 ? 5.100 -3.835 6.7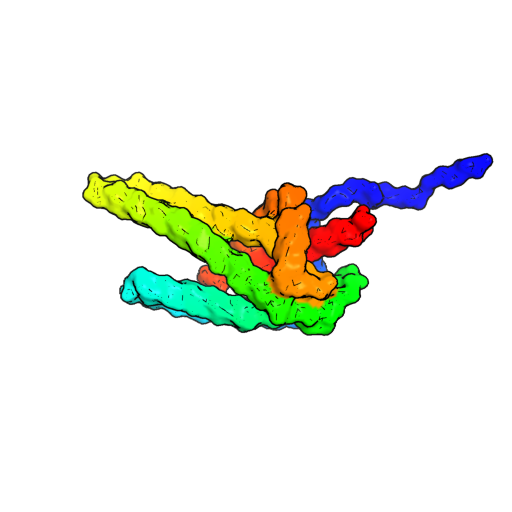01 1.00 84.31 203 LEU A O 1
ATOM 1396 N N . LEU A 1 204 ? 5.374 -1.638 6.323 1.00 83.38 204 LEU A N 1
ATOM 1397 C CA . LEU A 1 204 ? 5.069 -1.703 4.893 1.00 83.38 204 LEU A CA 1
ATOM 1398 C C . LEU A 1 204 ? 6.140 -2.479 4.116 1.00 83.38 204 LEU A C 1
ATOM 1400 O O . LEU A 1 204 ? 5.795 -3.288 3.256 1.00 83.38 204 LEU A O 1
ATOM 1404 N N . VAL A 1 205 ? 7.422 -2.278 4.435 1.00 84.81 205 VAL A N 1
ATOM 1405 C CA . VAL A 1 205 ? 8.536 -3.016 3.821 1.00 84.81 205 VAL A CA 1
ATOM 1406 C C . VAL A 1 205 ? 8.471 -4.494 4.193 1.00 84.81 205 VAL A C 1
ATOM 1408 O O . VAL A 1 205 ? 8.472 -5.337 3.304 1.00 84.81 205 VAL A O 1
ATOM 1411 N N . VAL A 1 206 ? 8.365 -4.829 5.482 1.00 82.94 206 VAL A N 1
ATOM 1412 C CA . VAL A 1 206 ? 8.319 -6.227 5.944 1.00 82.94 206 VAL A CA 1
ATOM 1413 C C . VAL A 1 206 ? 7.065 -6.930 5.436 1.00 82.94 206 VAL A C 1
ATOM 1415 O O . VAL A 1 206 ? 7.162 -8.042 4.924 1.00 82.94 206 VAL A O 1
ATOM 1418 N N . GLY A 1 207 ? 5.899 -6.281 5.500 1.00 75.88 207 GLY A N 1
ATOM 1419 C CA . GLY A 1 207 ? 4.668 -6.816 4.921 1.00 75.88 207 GLY A CA 1
ATOM 1420 C C . GLY A 1 207 ? 4.790 -7.028 3.411 1.00 75.88 207 GLY A C 1
ATOM 1421 O O . GLY A 1 207 ? 4.389 -8.074 2.904 1.00 75.88 207 GLY A O 1
ATOM 1422 N N . GLY A 1 208 ? 5.417 -6.093 2.691 1.00 75.62 208 GLY A N 1
ATOM 1423 C CA . GLY A 1 208 ? 5.710 -6.233 1.265 1.00 75.62 208 GLY A CA 1
ATOM 1424 C C . GLY A 1 208 ? 6.639 -7.411 0.962 1.00 75.62 208 GLY A C 1
ATOM 1425 O O . GLY A 1 208 ? 6.326 -8.221 0.093 1.00 75.62 208 GLY A O 1
ATOM 1426 N N . LEU A 1 209 ? 7.733 -7.553 1.715 1.00 77.31 209 LEU A N 1
ATOM 1427 C CA . LEU A 1 209 ? 8.709 -8.635 1.563 1.00 77.31 209 LEU A CA 1
ATOM 1428 C C . LEU A 1 209 ? 8.105 -10.005 1.864 1.00 77.31 209 LEU A C 1
ATOM 1430 O O . LEU A 1 209 ? 8.234 -10.905 1.042 1.00 77.31 209 LEU A O 1
ATOM 1434 N N . LEU A 1 210 ? 7.408 -10.160 2.994 1.00 71.50 210 LEU A N 1
ATOM 1435 C CA . LEU A 1 210 ? 6.727 -11.410 3.357 1.00 71.50 210 LEU A CA 1
ATOM 1436 C C . LEU A 1 210 ? 5.789 -11.873 2.249 1.00 71.50 210 LEU A C 1
ATOM 1438 O O . LEU A 1 210 ? 5.680 -13.061 1.956 1.00 71.50 210 LEU A O 1
ATOM 1442 N N . THR A 1 211 ? 5.141 -10.916 1.605 1.00 68.38 211 THR A N 1
ATOM 1443 C CA . THR A 1 211 ? 4.143 -11.217 0.594 1.00 68.38 211 THR A CA 1
ATOM 1444 C C . THR A 1 211 ? 4.766 -11.459 -0.774 1.00 68.38 211 THR A C 1
ATOM 1446 O O . THR A 1 211 ? 4.310 -12.345 -1.485 1.00 68.38 211 THR A O 1
ATOM 1449 N N . GLY A 1 212 ? 5.865 -10.777 -1.107 1.00 64.31 212 GLY A N 1
ATOM 1450 C CA . GLY A 1 212 ? 6.698 -11.124 -2.259 1.00 64.31 212 GLY A CA 1
ATOM 1451 C C . GLY A 1 212 ? 7.314 -12.520 -2.126 1.00 64.31 212 GLY A C 1
ATOM 1452 O O . GLY A 1 212 ? 7.281 -13.300 -3.071 1.00 64.31 212 GLY A O 1
ATOM 1453 N N . VAL A 1 213 ? 7.800 -12.888 -0.938 1.00 69.62 213 VAL A N 1
ATOM 1454 C CA . VAL A 1 213 ? 8.311 -14.239 -0.658 1.00 69.62 213 VAL A CA 1
ATOM 1455 C C . VAL A 1 213 ? 7.187 -15.275 -0.734 1.00 69.62 213 VAL A C 1
ATOM 1457 O O . VAL A 1 213 ? 7.366 -16.313 -1.366 1.00 69.62 213 VAL A O 1
ATOM 1460 N N . GLY A 1 214 ? 6.013 -14.989 -0.164 1.00 62.28 214 GLY A N 1
ATOM 1461 C CA . GLY A 1 214 ? 4.834 -15.852 -0.283 1.00 62.28 214 GLY A CA 1
ATOM 1462 C C . GLY A 1 214 ? 4.367 -16.024 -1.732 1.00 62.28 214 GLY A C 1
ATOM 1463 O O . GLY A 1 214 ? 4.058 -17.135 -2.152 1.00 62.28 214 GLY A O 1
ATOM 1464 N N . ALA A 1 215 ? 4.388 -14.950 -2.524 1.00 61.94 215 ALA A N 1
ATOM 1465 C CA . ALA A 1 215 ? 4.094 -14.972 -3.955 1.00 61.94 215 ALA A CA 1
ATOM 1466 C C . ALA A 1 215 ? 5.061 -15.887 -4.726 1.00 61.94 215 ALA A C 1
ATOM 1468 O O . ALA A 1 215 ? 4.628 -16.713 -5.530 1.00 61.94 215 ALA A O 1
ATOM 1469 N N . LEU A 1 216 ? 6.362 -15.784 -4.437 1.00 61.94 216 LEU A N 1
ATOM 1470 C CA . LEU A 1 216 ? 7.396 -16.630 -5.037 1.00 61.94 216 LEU A CA 1
ATOM 1471 C C . LEU A 1 216 ? 7.261 -18.101 -4.614 1.00 61.94 216 LEU A C 1
ATOM 1473 O O . LEU A 1 216 ? 7.367 -18.986 -5.457 1.00 61.94 216 LEU A O 1
ATOM 1477 N N . ALA A 1 217 ? 6.984 -18.368 -3.335 1.00 61.78 217 ALA A N 1
ATOM 1478 C CA . ALA A 1 217 ? 6.856 -19.722 -2.796 1.00 61.78 217 ALA A CA 1
ATOM 1479 C C . ALA A 1 217 ? 5.582 -20.441 -3.271 1.00 61.78 217 ALA A C 1
ATOM 1481 O O . ALA A 1 217 ? 5.607 -21.644 -3.520 1.00 61.78 217 ALA A O 1
ATOM 1482 N N . CYS A 1 218 ? 4.470 -19.717 -3.420 1.00 59.28 218 CYS A N 1
ATOM 1483 C CA . CYS A 1 218 ? 3.194 -20.279 -3.865 1.00 59.28 218 CYS A CA 1
ATOM 1484 C C . CYS A 1 218 ? 3.004 -20.236 -5.393 1.00 59.28 218 CYS A C 1
ATOM 1486 O O . CYS A 1 218 ? 1.934 -20.599 -5.875 1.00 59.28 218 CYS A O 1
ATOM 1488 N N . GLY A 1 219 ? 3.990 -19.751 -6.161 1.00 50.88 219 GLY A N 1
ATOM 1489 C CA . GLY A 1 219 ? 3.883 -19.568 -7.618 1.00 50.88 219 GLY A CA 1
ATOM 1490 C C . GLY A 1 219 ? 2.842 -18.524 -8.053 1.00 50.88 219 GLY A C 1
ATOM 1491 O O . GLY A 1 219 ? 2.607 -18.327 -9.245 1.00 50.88 219 GLY A O 1
ATOM 1492 N N . ALA A 1 220 ? 2.219 -17.833 -7.099 1.00 52.16 220 ALA A N 1
ATOM 1493 C CA . ALA A 1 220 ? 1.250 -16.779 -7.333 1.00 52.16 220 ALA A CA 1
ATOM 1494 C C . ALA A 1 220 ? 2.009 -15.456 -7.436 1.00 52.16 220 ALA A C 1
ATOM 1496 O O . ALA A 1 220 ? 2.173 -14.756 -6.445 1.00 52.16 220 ALA A O 1
ATOM 1497 N N . LEU A 1 221 ? 2.477 -15.126 -8.644 1.00 39.25 221 LEU A N 1
ATOM 1498 C CA . LEU A 1 221 ? 3.376 -14.000 -8.948 1.00 39.25 221 LEU A CA 1
ATOM 1499 C C . LEU A 1 221 ? 2.967 -12.621 -8.394 1.00 39.25 221 LEU A C 1
ATOM 1501 O O . LEU A 1 221 ? 3.807 -11.729 -8.392 1.00 39.25 221 LEU A O 1
ATOM 1505 N N . LEU A 1 222 ? 1.740 -12.421 -7.903 1.00 46.12 222 LEU A N 1
ATOM 1506 C CA . LEU A 1 222 ? 1.310 -11.184 -7.251 1.00 46.12 222 LEU A CA 1
ATOM 1507 C C . LEU A 1 222 ? 0.300 -11.449 -6.128 1.00 46.12 222 LEU A C 1
ATOM 1509 O O . LEU A 1 222 ? -0.883 -11.147 -6.258 1.00 46.12 222 LEU A O 1
ATOM 1513 N N . LEU A 1 223 ? 0.764 -11.964 -4.991 1.00 38.12 223 LEU A N 1
ATOM 1514 C CA . LEU A 1 223 ? 0.102 -11.663 -3.722 1.00 38.12 223 LEU A CA 1
ATOM 1515 C C . LEU A 1 223 ? 0.612 -10.279 -3.276 1.00 38.12 223 LEU A C 1
ATOM 1517 O O . LEU A 1 223 ? 1.825 -10.098 -3.169 1.00 38.12 223 LEU A O 1
ATOM 1521 N N . PRO A 1 224 ? -0.246 -9.268 -3.067 1.00 48.88 224 PRO A N 1
ATOM 1522 C CA . PRO A 1 224 ? 0.161 -8.001 -2.457 1.00 48.88 224 PRO A CA 1
ATOM 1523 C C . PRO A 1 224 ? 0.032 -8.000 -0.938 1.00 48.88 224 PRO A C 1
ATOM 1525 O O . PRO A 1 224 ? -0.966 -8.435 -0.372 1.00 48.88 224 PRO A O 1
ATOM 1528 N N . GLY A 1 225 ? 1.059 -7.443 -0.287 1.00 49.94 225 GLY A N 1
ATOM 1529 C CA . GLY A 1 225 ? 1.264 -7.484 1.167 1.00 49.94 225 GLY A CA 1
ATOM 1530 C C . GLY A 1 225 ? 0.530 -6.448 1.990 1.00 49.94 225 GLY A C 1
ATOM 1531 O O . GLY A 1 225 ? 0.793 -6.282 3.180 1.00 49.94 225 GLY A O 1
ATOM 1532 N N . TYR A 1 226 ? -0.423 -5.778 1.355 1.00 57.81 226 TYR A N 1
ATOM 1533 C CA . TYR A 1 226 ? -1.275 -4.796 1.998 1.00 57.81 226 TYR A CA 1
ATOM 1534 C C . TYR A 1 226 ? -2.087 -5.317 3.196 1.00 57.81 226 TYR A C 1
ATOM 1536 O O . TYR A 1 226 ? -2.137 -4.592 4.186 1.00 57.81 226 TYR A O 1
ATOM 1544 N N . PRO A 1 227 ? -2.668 -6.536 3.200 1.00 68.56 227 PRO A N 1
ATOM 1545 C CA . PRO A 1 227 ? -3.528 -6.949 4.308 1.00 68.56 227 PRO A CA 1
ATOM 1546 C C . PRO A 1 227 ? -2.737 -7.146 5.609 1.00 68.56 227 PRO A C 1
ATOM 1548 O O . PRO A 1 227 ? -3.191 -6.724 6.667 1.00 68.56 227 PRO A O 1
ATOM 1551 N N . ILE A 1 228 ? -1.526 -7.710 5.544 1.00 73.44 228 ILE A N 1
ATOM 1552 C CA . ILE A 1 228 ? -0.698 -7.968 6.735 1.00 73.44 228 ILE A CA 1
ATOM 1553 C C . ILE A 1 228 ? -0.119 -6.661 7.284 1.00 73.44 228 ILE A C 1
ATOM 1555 O O . ILE A 1 228 ? -0.171 -6.425 8.491 1.00 73.44 228 ILE A O 1
ATOM 1559 N N . ALA A 1 229 ? 0.399 -5.794 6.408 1.00 80.12 229 ALA A N 1
ATOM 1560 C CA . ALA A 1 229 ? 0.925 -4.498 6.823 1.00 80.12 229 ALA A CA 1
ATOM 1561 C C . ALA A 1 229 ? -0.174 -3.619 7.440 1.00 80.12 229 ALA A C 1
ATOM 1563 O O . ALA A 1 229 ? 0.038 -3.049 8.506 1.00 80.12 229 ALA A O 1
ATOM 1564 N N . ASP A 1 230 ? -1.361 -3.558 6.826 1.00 82.62 230 ASP A N 1
ATOM 1565 C CA . ASP A 1 230 ? -2.496 -2.786 7.343 1.00 82.62 230 ASP A CA 1
ATOM 1566 C C . ASP A 1 230 ? -2.975 -3.293 8.709 1.00 82.62 230 ASP A C 1
ATOM 1568 O O . ASP A 1 230 ? -3.268 -2.485 9.588 1.00 82.62 230 ASP A O 1
ATOM 1572 N N . LEU A 1 231 ? -3.027 -4.615 8.916 1.00 81.56 231 LEU A N 1
ATOM 1573 C CA . LEU A 1 231 ? -3.380 -5.201 10.213 1.00 81.56 231 LEU A CA 1
ATOM 1574 C C . LEU A 1 231 ? -2.318 -4.910 11.279 1.00 81.56 231 LEU A C 1
ATOM 1576 O O . LEU A 1 231 ? -2.667 -4.570 12.406 1.00 81.56 231 LEU A O 1
ATOM 1580 N N . ALA A 1 232 ? -1.033 -4.974 10.933 1.00 83.44 232 ALA A N 1
ATOM 1581 C CA . ALA A 1 232 ? 0.041 -4.639 11.864 1.00 83.44 232 ALA A CA 1
ATOM 1582 C C . ALA A 1 232 ? 0.063 -3.136 12.209 1.00 83.44 232 ALA A C 1
ATOM 1584 O O . ALA A 1 232 ? 0.296 -2.761 13.359 1.00 83.44 232 ALA A O 1
ATOM 1585 N N . ILE A 1 233 ? -0.234 -2.262 11.239 1.00 86.44 233 ILE A N 1
ATOM 1586 C CA . ILE A 1 233 ? -0.418 -0.822 11.473 1.00 86.44 233 ILE A CA 1
ATOM 1587 C C . ILE A 1 233 ? -1.647 -0.585 12.366 1.00 86.44 233 ILE A C 1
ATOM 1589 O O . ILE A 1 233 ? -1.586 0.253 13.266 1.00 86.44 233 ILE A O 1
ATOM 1593 N N . ALA A 1 234 ? -2.734 -1.340 12.169 1.00 85.81 234 ALA A N 1
ATOM 1594 C CA . ALA A 1 234 ? -3.927 -1.280 13.012 1.00 85.81 234 ALA A CA 1
ATOM 1595 C C . ALA A 1 234 ? -3.626 -1.676 14.461 1.00 85.81 234 ALA A C 1
ATOM 1597 O O . ALA A 1 234 ? -3.976 -0.934 15.373 1.00 85.81 234 ALA A O 1
ATOM 1598 N N . GLU A 1 235 ? -2.932 -2.794 14.677 1.00 84.88 235 GLU A N 1
ATOM 1599 C CA . GLU A 1 235 ? -2.506 -3.247 16.007 1.00 84.88 235 GLU A CA 1
ATOM 1600 C C . GLU A 1 235 ? -1.698 -2.191 16.747 1.00 84.88 235 GLU A C 1
ATOM 1602 O O . GLU A 1 235 ? -1.981 -1.848 17.897 1.00 84.88 235 GLU A O 1
ATOM 1607 N N . ARG A 1 236 ? -0.718 -1.614 16.056 1.00 85.62 236 ARG A N 1
ATOM 1608 C CA . ARG A 1 236 ? 0.109 -0.567 16.630 1.00 85.62 236 ARG A CA 1
ATOM 1609 C C . ARG A 1 236 ? -0.697 0.686 16.972 1.00 85.62 236 ARG A C 1
ATOM 1611 O O . ARG A 1 236 ? -0.555 1.214 18.070 1.00 85.62 236 ARG A O 1
ATOM 1618 N N . TRP A 1 237 ? -1.552 1.146 16.061 1.00 85.88 237 TRP A N 1
ATOM 1619 C CA . TRP A 1 237 ? -2.414 2.309 16.288 1.00 85.88 237 TRP A CA 1
ATOM 1620 C C . TRP A 1 237 ? -3.360 2.096 17.481 1.00 85.88 237 TRP A C 1
ATOM 1622 O O . TRP A 1 237 ? -3.569 3.001 18.290 1.00 85.88 237 TRP A O 1
ATOM 1632 N N . LEU A 1 238 ? -3.896 0.881 17.635 1.00 83.25 238 LEU A N 1
ATOM 1633 C CA . LEU A 1 238 ? -4.743 0.503 18.767 1.00 83.25 238 LEU A CA 1
ATOM 1634 C C . LEU A 1 238 ? -3.963 0.491 20.086 1.00 83.25 238 LEU A C 1
ATOM 1636 O O . LEU A 1 238 ? -4.499 0.920 21.107 1.00 83.25 238 LEU A O 1
ATOM 1640 N N . ALA A 1 239 ? -2.712 0.026 20.075 1.00 81.06 239 ALA A N 1
ATOM 1641 C CA . ALA A 1 239 ? -1.842 0.050 21.246 1.00 81.06 239 ALA A CA 1
ATOM 1642 C C . ALA A 1 239 ? -1.509 1.488 21.680 1.00 81.06 239 ALA A C 1
ATOM 1644 O O . ALA A 1 239 ? -1.650 1.815 22.856 1.00 81.06 239 ALA A O 1
ATOM 1645 N N . GLU A 1 240 ? -1.160 2.364 20.732 1.00 79.88 240 GLU A N 1
ATOM 1646 C CA . GLU A 1 240 ? -0.845 3.774 21.003 1.00 79.88 240 GLU A CA 1
ATOM 1647 C C . GLU A 1 240 ? -2.039 4.520 21.631 1.00 79.88 240 GLU A C 1
ATOM 1649 O O . GLU A 1 240 ? -1.863 5.294 22.572 1.00 79.88 240 GLU A O 1
ATOM 1654 N N . ARG A 1 241 ? -3.272 4.225 21.193 1.00 76.25 241 ARG A N 1
ATOM 1655 C CA . ARG A 1 241 ? -4.501 4.801 21.774 1.00 76.25 241 ARG A CA 1
ATOM 1656 C C . ARG A 1 241 ? -4.881 4.275 23.157 1.00 76.25 241 ARG A C 1
ATOM 1658 O O . ARG A 1 241 ? -5.735 4.873 23.797 1.00 76.25 241 ARG A O 1
ATOM 1665 N N . ARG A 1 242 ? -4.318 3.152 23.605 1.00 73.88 242 ARG A N 1
ATOM 1666 C CA . ARG A 1 242 ? -4.538 2.638 24.970 1.00 73.88 242 ARG A CA 1
ATOM 1667 C C . ARG A 1 242 ? -3.547 3.218 25.977 1.00 73.88 242 ARG A C 1
ATOM 1669 O O . ARG A 1 242 ? -3.825 3.187 27.169 1.00 73.88 242 ARG A O 1
ATOM 1676 N N . SER A 1 243 ? -2.395 3.690 25.503 1.00 68.69 243 SER A N 1
ATOM 1677 C CA . SER A 1 243 ? -1.319 4.235 26.340 1.00 68.69 243 SER A CA 1
ATOM 1678 C C . SER A 1 243 ? -1.404 5.742 26.603 1.00 68.69 243 SER A C 1
ATOM 1680 O O . SER A 1 243 ? -0.652 6.236 27.441 1.00 68.69 243 SER A O 1
ATOM 1682 N N . GLY A 1 244 ? -2.254 6.465 25.869 1.00 58.16 244 GLY A N 1
ATOM 1683 C CA . GLY A 1 244 ? -2.476 7.908 26.020 1.00 58.16 244 GLY A CA 1
ATOM 1684 C C . GLY A 1 244 ? -3.849 8.200 26.591 1.00 58.16 244 GLY A C 1
ATOM 1685 O O . GLY A 1 244 ? -3.927 9.103 27.449 1.00 58.16 244 GLY A O 1
#

Foldseek 3Di:
DDDDDDDPPPQPDDQDALVRLLVLLVVLCVVCVPQQVVLLVQLQVLFLVLVVCLVVQVVVDDVSNVCSVVVSLLCSLLSNLQSLLSNLQSLCVVVVADFDNRFASQQLSLLCVVLVCVLCVQLVVLLVVLQVVLVVCVVVVNNVVSVVSNVVSNVVSVLVSLLSCLLLLCLSNCRRGVVDHNVRSNVVSNVVGPVRRVRLSVLQVVLQVVQCVVCVVVVVNDDGSVSSSSSSSSSSVSVVVVSD

Sequence (244 aa):
MTVASTLPAEARAGPPGVAASLGGAWDLLRTDPVGLLLPTGGLLLVDVVGAMVLREAVLRGPTILALVVCGGWLSRTVLGAPLRSRMLAVAARARGVRAPRWGRPLAVLGAELVVGPASLGVGGVIGGIGLAASALVLSEGWVATASVVLAFGTVLAVTVALAVRACFATAALEAAVAGASGLGSLRAAILAGPRTIASSFALLVVGGLLTGVGALACGALLLPGYPIADLAIAERWLAERRSG